Protein AF-A0A257QJA2-F1 (afdb_monomer)

Secondary structure (DSSP, 8-state):
-TT--HHHHHHHHHHHHHHHHHTSPEES-HHHHHHHTT--TTTHHHHHHHHHHH-EE-SSEEE-HHHHHHHHHHHHHHHHHHHHHHHHHHHHHHSPPPS---------------------------------HHHHHHHHHHH-TTSB------HHHHHHHHHHHHT-GGGSSHHHHHHHHHHHTT-TTTTT-SPPPTTSPPP--BHHHHTSHHHHHHHHTTTT--

Foldseek 3Di:
DVPDDPLLVLLLVLLVVVCVVVVDAQAAPLVVRCVVSVNDPVCSVSNVVSLVPQWDQDPGHTDGPVSNVVSVVVVVVVVVVVVVVVVVVVVVVPDDDDPDDDDDPDDDDDDDDDDDDDDDDDDDDDDDLDPPVVLLLVLLCVLQVLADRDDDCDPLLVVLSSCVCPPDVCSVDSVSSNVLSNLLSQQCQQSQNDDDDPPDGRDHHDSSQCSDPVNVVCSVVCVRPD

Solvent-accessible surface area (backbone atoms only — not comparable to full-atom values): 13815 Å² total; per-residue (Å²): 116,90,85,48,55,76,64,36,47,46,51,50,47,53,54,52,53,52,28,68,75,65,74,46,63,39,63,64,50,61,70,61,40,34,60,74,68,70,53,52,82,86,48,48,63,43,48,50,55,43,41,70,73,63,35,46,81,56,96,83,11,34,35,39,76,64,58,53,64,49,48,52,60,51,50,52,54,52,48,54,52,50,51,52,49,52,52,53,52,53,50,60,73,70,49,74,85,69,100,67,87,75,88,73,84,81,82,87,82,80,83,78,89,79,87,85,87,80,86,87,89,84,87,82,98,68,91,74,84,78,66,64,60,65,66,55,52,51,47,46,53,70,55,36,70,76,35,55,80,83,85,78,88,47,70,69,51,53,50,35,47,44,49,58,32,69,74,37,79,74,49,71,38,70,66,47,51,48,51,52,42,56,53,50,54,62,14,36,54,57,50,33,67,44,86,49,58,91,97,50,75,51,55,72,37,37,67,67,59,46,42,34,68,71,49,40,47,40,56,77,70,48,78,54,71,109

Radius of gyration: 24.75 Å; Cα contacts (8 Å, |Δi|>4): 172; chains: 1; bounding box: 59×41×64 Å

Sequence (226 aa):
TRHLTRVERSLYRDLIDLYYDTEQSLNGDFEKLARRIICDDEDKGALRMVLDEFFVLQEDGYHNTRCDAEIAKYQEKSEQASLAGKASAAKRLNAKPTDVEQTLNGRTTNQNQNQNQNQEREEGDKSPDLCPHQAIVDLYHDTLPAARRIRDWTPARQQALRTRWREKPERQDLDWWKNFFGYVQKSDFLCGRSPAMPGRKPFELSLDWLCKSENFVKVLEGAYES

Structure (mmCIF, N/CA/C/O backbone):
data_AF-A0A257QJA2-F1
#
_entry.id   AF-A0A257QJA2-F1
#
loop_
_atom_site.group_PDB
_atom_site.id
_atom_site.type_symbol
_atom_site.label_atom_id
_atom_site.label_alt_id
_atom_site.label_comp_id
_atom_site.label_asym_id
_atom_site.label_entity_id
_atom_site.label_seq_id
_atom_site.pdbx_PDB_ins_code
_atom_site.Cartn_x
_atom_site.Cartn_y
_atom_site.Cartn_z
_atom_site.occupancy
_atom_site.B_iso_or_equiv
_atom_site.auth_seq_id
_atom_site.auth_comp_id
_atom_site.auth_asym_id
_atom_site.auth_atom_id
_atom_site.pdbx_PDB_model_num
ATOM 1 N N . THR A 1 1 ? 18.927 13.667 -13.746 1.00 76.19 1 THR A N 1
ATOM 2 C CA . THR A 1 1 ? 17.865 12.830 -14.357 1.00 76.19 1 THR A CA 1
ATOM 3 C C . THR A 1 1 ? 17.441 13.228 -15.776 1.00 76.19 1 THR A C 1
ATOM 5 O O . THR A 1 1 ? 16.888 12.377 -16.467 1.00 76.19 1 THR A O 1
ATOM 8 N N . ARG A 1 2 ? 17.632 14.469 -16.275 1.00 79.75 2 ARG A N 1
ATOM 9 C CA . ARG A 1 2 ? 17.297 14.802 -17.688 1.00 79.75 2 ARG A CA 1
ATOM 10 C C . ARG A 1 2 ? 18.188 14.082 -18.709 1.00 79.75 2 ARG A C 1
ATOM 12 O O . ARG A 1 2 ? 17.713 13.776 -19.793 1.00 79.75 2 ARG A O 1
ATOM 19 N N . HIS A 1 3 ? 19.429 13.794 -18.333 1.00 85.06 3 HIS A N 1
ATOM 20 C CA . HIS A 1 3 ? 20.428 13.074 -19.124 1.00 85.06 3 HIS A CA 1
ATOM 21 C C . HIS A 1 3 ? 20.218 11.554 -19.185 1.00 85.06 3 HIS A C 1
ATOM 23 O O . HIS A 1 3 ? 20.757 10.919 -20.080 1.00 85.06 3 HIS A O 1
ATOM 29 N N . LEU A 1 4 ? 19.419 10.988 -18.274 1.00 92.44 4 LEU A N 1
ATOM 30 C CA . LEU A 1 4 ? 19.171 9.547 -18.210 1.00 92.44 4 LEU A CA 1
ATOM 31 C C . LEU A 1 4 ? 18.427 9.035 -19.451 1.00 92.44 4 LEU A C 1
ATOM 33 O O . LEU A 1 4 ? 17.497 9.678 -19.963 1.00 92.44 4 LEU A O 1
ATOM 37 N N . THR A 1 5 ? 18.775 7.826 -19.871 1.00 94.56 5 THR A N 1
ATOM 38 C CA . THR A 1 5 ? 18.035 7.011 -20.839 1.00 94.56 5 THR A CA 1
ATOM 39 C C . THR A 1 5 ? 16.616 6.694 -20.339 1.00 94.56 5 THR A C 1
ATOM 41 O O . THR A 1 5 ? 16.186 7.110 -19.258 1.00 94.56 5 THR A O 1
ATOM 44 N N . ARG A 1 6 ? 15.813 5.994 -21.152 1.00 93.69 6 ARG A N 1
ATOM 45 C CA . ARG A 1 6 ? 14.468 5.563 -20.728 1.00 93.69 6 ARG A CA 1
ATOM 46 C C . ARG A 1 6 ? 14.529 4.512 -19.615 1.00 93.69 6 ARG A C 1
ATOM 48 O O . ARG A 1 6 ? 13.781 4.656 -18.655 1.00 93.69 6 ARG A O 1
ATOM 55 N N . VAL A 1 7 ? 15.442 3.547 -19.731 1.00 93.81 7 VAL A N 1
ATOM 56 C CA . VAL A 1 7 ? 15.677 2.476 -18.748 1.00 93.81 7 VAL A CA 1
ATOM 57 C C . VAL A 1 7 ? 16.142 3.061 -17.416 1.00 93.81 7 VAL A C 1
ATOM 59 O O . VAL A 1 7 ? 15.436 2.941 -16.421 1.00 93.81 7 VAL A O 1
ATOM 62 N N . GLU A 1 8 ? 17.252 3.806 -17.407 1.00 94.56 8 GLU A N 1
ATOM 63 C CA . GLU A 1 8 ? 17.799 4.429 -16.188 1.00 94.56 8 GLU A CA 1
ATOM 64 C C . GLU A 1 8 ? 16.778 5.332 -15.481 1.00 94.56 8 GLU A C 1
ATOM 66 O O . GLU A 1 8 ? 16.738 5.403 -14.256 1.00 94.56 8 GLU A O 1
ATOM 71 N N . ARG A 1 9 ? 15.918 6.030 -16.238 1.00 93.88 9 ARG A N 1
ATOM 72 C CA . ARG A 1 9 ? 14.851 6.858 -15.662 1.00 93.88 9 ARG A CA 1
ATOM 73 C C . ARG A 1 9 ? 13.724 6.033 -15.035 1.00 93.88 9 ARG A C 1
ATOM 75 O O . ARG A 1 9 ? 13.132 6.530 -14.079 1.00 93.88 9 ARG A O 1
ATOM 82 N N . SER A 1 10 ? 13.422 4.844 -15.564 1.00 92.31 10 SER A N 1
ATOM 83 C CA . SER A 1 10 ? 12.494 3.906 -14.919 1.00 92.31 10 SER A CA 1
ATOM 84 C C . SER A 1 10 ? 13.115 3.393 -13.631 1.00 92.31 10 SER A C 1
ATOM 86 O O . SER A 1 10 ? 12.604 3.703 -12.567 1.00 92.31 10 SER A O 1
ATOM 88 N N . LEU A 1 11 ? 14.305 2.789 -13.708 1.00 93.88 11 LEU A N 1
ATOM 89 C CA . LEU A 1 11 ? 15.011 2.241 -12.547 1.00 93.88 11 LEU A CA 1
ATOM 90 C C . LEU A 1 11 ? 15.198 3.287 -11.435 1.00 93.88 11 LEU A C 1
ATOM 92 O O . LEU A 1 11 ? 14.951 3.002 -10.270 1.00 93.88 11 LEU A O 1
ATOM 96 N N . TYR A 1 12 ? 15.549 4.532 -11.778 1.00 94.81 12 TYR A N 1
ATOM 97 C CA . TYR A 1 12 ? 15.609 5.631 -10.809 1.00 94.81 12 TYR A CA 1
ATOM 98 C C . TYR A 1 12 ? 14.249 5.936 -10.161 1.00 94.81 12 TYR A C 1
ATOM 100 O O . TYR A 1 12 ? 14.196 6.225 -8.969 1.00 94.81 12 TYR A O 1
ATOM 108 N N . ARG A 1 13 ? 13.147 5.892 -10.922 1.00 88.50 13 ARG A N 1
ATOM 109 C CA . ARG A 1 13 ? 11.793 6.042 -10.368 1.00 88.50 13 ARG A CA 1
ATOM 110 C C . ARG A 1 13 ? 11.481 4.887 -9.419 1.00 88.50 13 ARG A C 1
ATOM 112 O O . ARG A 1 13 ? 11.111 5.157 -8.286 1.00 88.50 13 ARG A O 1
ATOM 119 N N . ASP A 1 14 ? 11.710 3.653 -9.852 1.00 89.69 14 ASP A N 1
ATOM 120 C CA . ASP A 1 14 ? 11.398 2.436 -9.099 1.00 89.69 14 ASP A CA 1
ATOM 121 C C . ASP A 1 14 ? 12.189 2.362 -7.774 1.00 89.69 14 ASP A C 1
ATOM 123 O O . ASP A 1 14 ? 11.637 2.001 -6.734 1.00 89.69 14 ASP A O 1
ATOM 127 N N . LEU A 1 15 ? 13.460 2.790 -7.774 1.00 91.19 15 LEU A N 1
ATOM 128 C CA . LEU A 1 15 ? 14.289 2.921 -6.567 1.00 91.19 15 LEU A CA 1
ATOM 129 C C . LEU A 1 15 ? 13.791 4.020 -5.614 1.00 91.19 15 LEU A C 1
ATOM 131 O O . LEU A 1 15 ? 13.773 3.815 -4.403 1.00 91.19 15 LEU A O 1
ATOM 135 N N . ILE A 1 16 ? 13.405 5.188 -6.137 1.00 92.69 16 ILE A N 1
ATOM 136 C CA . ILE A 1 16 ? 12.902 6.309 -5.326 1.00 92.69 16 ILE A CA 1
ATOM 137 C C . ILE A 1 16 ? 11.534 5.982 -4.723 1.00 92.69 16 ILE A C 1
ATOM 139 O O . ILE A 1 16 ? 11.296 6.276 -3.553 1.00 92.69 16 ILE A O 1
ATOM 143 N N . ASP A 1 17 ? 10.651 5.356 -5.497 1.00 79.44 17 ASP A N 1
ATOM 144 C CA . ASP A 1 17 ? 9.327 4.951 -5.036 1.00 79.44 17 ASP A CA 1
ATOM 145 C C . ASP A 1 17 ? 9.466 3.859 -3.951 1.00 79.44 17 ASP A C 1
ATOM 147 O O . ASP A 1 17 ? 8.848 3.973 -2.895 1.00 79.44 17 ASP A O 1
ATOM 151 N N . LEU A 1 18 ? 10.383 2.891 -4.123 1.00 85.00 18 LEU A N 1
ATOM 152 C CA . LEU A 1 18 ? 10.737 1.912 -3.082 1.00 85.00 18 LEU A CA 1
ATOM 153 C C . LEU A 1 18 ? 11.285 2.566 -1.797 1.00 85.00 18 LEU A C 1
ATOM 155 O O . LEU A 1 18 ? 10.981 2.083 -0.710 1.00 85.00 18 LEU A O 1
ATOM 159 N N . TYR A 1 19 ? 12.056 3.654 -1.909 1.00 89.50 19 TYR A N 1
ATOM 160 C CA . TYR A 1 19 ? 12.619 4.391 -0.765 1.00 89.50 19 TYR A CA 1
ATOM 161 C C . TYR A 1 19 ? 11.536 5.060 0.087 1.00 89.50 19 TYR A C 1
ATOM 163 O O . TYR A 1 19 ? 11.581 5.028 1.316 1.00 89.50 19 TYR A O 1
ATOM 171 N N . TYR A 1 20 ? 10.551 5.686 -0.563 1.00 80.69 20 TYR A N 1
ATOM 172 C CA . TYR A 1 20 ? 9.432 6.319 0.138 1.00 80.69 20 TYR A CA 1
ATOM 173 C C . TYR A 1 20 ? 8.405 5.297 0.648 1.00 80.69 20 TYR A C 1
ATOM 175 O O . TYR A 1 20 ? 7.764 5.559 1.661 1.00 80.69 20 TYR A O 1
ATOM 183 N N . ASP A 1 21 ? 8.282 4.128 0.008 1.00 74.69 21 ASP A N 1
ATOM 184 C CA . ASP A 1 21 ? 7.456 3.011 0.493 1.00 74.69 21 ASP A CA 1
ATOM 185 C C . ASP A 1 21 ? 7.985 2.404 1.810 1.00 74.69 21 ASP A C 1
ATOM 187 O O . ASP A 1 21 ? 7.195 1.908 2.619 1.00 74.69 21 ASP A O 1
ATOM 191 N N . THR A 1 22 ? 9.307 2.402 2.028 1.00 81.38 22 THR A N 1
ATOM 192 C CA . THR A 1 22 ? 9.943 1.873 3.252 1.00 81.38 22 THR A CA 1
ATOM 193 C C . THR A 1 22 ? 10.281 2.942 4.291 1.00 81.38 22 THR A C 1
ATOM 195 O O . THR A 1 22 ? 10.461 2.596 5.458 1.00 81.38 22 THR A O 1
ATOM 198 N N . GLU A 1 23 ? 10.399 4.210 3.881 1.00 84.81 23 GLU A N 1
ATOM 199 C CA . GLU A 1 23 ? 11.029 5.302 4.645 1.00 84.81 23 GLU A CA 1
ATOM 200 C C . GLU A 1 23 ? 12.447 4.950 5.162 1.00 84.81 23 GLU A C 1
ATOM 202 O O . GLU A 1 23 ? 12.882 5.438 6.206 1.00 84.81 23 GLU A O 1
ATOM 207 N N . GLN A 1 24 ? 13.166 4.075 4.448 1.00 83.81 24 GLN A N 1
ATOM 208 C CA . GLN A 1 24 ? 14.464 3.506 4.842 1.00 83.81 24 GLN A CA 1
ATOM 209 C C . GLN A 1 24 ? 15.406 3.382 3.637 1.00 83.81 24 GLN A C 1
ATOM 211 O O . GLN A 1 24 ? 14.960 3.362 2.488 1.00 83.81 24 GLN A O 1
ATOM 216 N N . SER A 1 25 ? 16.703 3.239 3.915 1.00 89.25 25 SER A N 1
ATOM 217 C CA . SER A 1 25 ? 17.735 2.941 2.920 1.00 89.25 25 SER A CA 1
ATOM 218 C C . SER A 1 25 ? 17.411 1.676 2.111 1.00 89.25 25 SER A C 1
ATOM 220 O O . SER A 1 25 ? 16.754 0.739 2.578 1.00 89.25 25 SER A O 1
ATOM 222 N N . LEU A 1 26 ? 17.840 1.645 0.846 1.00 93.56 26 LEU A N 1
ATOM 223 C CA . LEU A 1 26 ? 17.609 0.487 -0.022 1.00 93.56 26 LEU A CA 1
ATOM 224 C C . LEU A 1 26 ? 18.624 -0.612 0.289 1.00 93.56 26 LEU A C 1
ATOM 226 O O . LEU A 1 26 ? 19.763 -0.333 0.645 1.00 93.56 26 LEU A O 1
ATOM 230 N N . ASN A 1 27 ? 18.240 -1.872 0.095 1.00 91.38 27 ASN A N 1
ATOM 231 C CA . ASN A 1 27 ? 19.091 -3.016 0.427 1.00 91.38 27 ASN A CA 1
ATOM 232 C C . ASN A 1 27 ? 20.478 -2.929 -0.249 1.00 91.38 27 ASN A C 1
ATOM 234 O O . ASN A 1 27 ? 20.558 -2.867 -1.475 1.00 91.38 27 ASN A O 1
ATOM 238 N N . GLY A 1 28 ? 21.556 -2.962 0.545 1.00 93.19 28 GLY A N 1
ATOM 239 C CA . GLY A 1 28 ? 22.940 -2.903 0.051 1.00 93.19 28 GLY A CA 1
ATOM 240 C C . GLY A 1 28 ? 23.375 -4.106 -0.803 1.00 93.19 28 GLY A C 1
ATOM 241 O O . GLY A 1 28 ? 24.354 -4.020 -1.543 1.00 93.19 28 GLY A O 1
ATOM 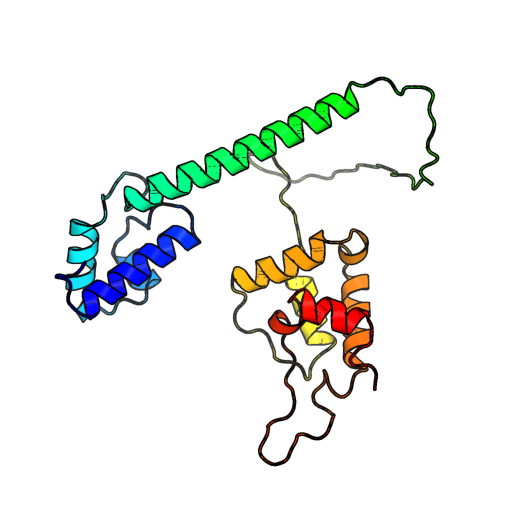242 N N . ASP A 1 29 ? 22.646 -5.225 -0.752 1.00 93.88 29 ASP A N 1
ATOM 243 C CA . ASP A 1 29 ? 22.847 -6.358 -1.656 1.00 93.88 29 ASP A CA 1
ATOM 244 C C . ASP A 1 29 ? 22.234 -6.052 -3.031 1.00 93.88 29 ASP A C 1
ATOM 246 O O . ASP A 1 29 ? 21.017 -6.118 -3.229 1.00 93.88 29 ASP A O 1
ATOM 250 N N . PHE A 1 30 ? 23.107 -5.738 -3.991 1.00 95.81 30 PHE A N 1
ATOM 251 C CA . PHE A 1 30 ? 22.749 -5.377 -5.363 1.00 95.81 30 PHE A CA 1
ATOM 252 C C . PHE A 1 30 ? 21.853 -6.412 -6.065 1.00 95.81 30 PHE A C 1
ATOM 254 O O . PHE A 1 30 ? 20.921 -6.030 -6.769 1.00 95.81 30 PHE A O 1
ATOM 261 N N . GLU A 1 31 ? 22.080 -7.713 -5.863 1.00 94.88 31 GLU A N 1
ATOM 262 C CA . GLU A 1 31 ? 21.293 -8.771 -6.514 1.00 94.88 31 GLU A CA 1
ATOM 263 C C . GLU A 1 31 ? 19.900 -8.903 -5.886 1.00 94.88 31 GLU A C 1
ATOM 265 O O . GLU A 1 31 ? 18.900 -9.085 -6.592 1.00 94.88 31 GLU A O 1
ATOM 270 N N . LYS A 1 32 ? 19.795 -8.741 -4.559 1.00 93.50 32 LYS A N 1
ATOM 271 C CA . LYS A 1 32 ? 18.490 -8.641 -3.888 1.00 93.50 32 LYS A CA 1
ATOM 272 C C . LYS A 1 32 ? 17.741 -7.377 -4.311 1.00 93.50 32 LYS A C 1
ATOM 274 O O . LYS A 1 32 ? 16.532 -7.455 -4.528 1.00 93.50 32 LYS A O 1
ATOM 279 N N . LEU A 1 33 ? 18.429 -6.242 -4.450 1.00 91.88 33 LEU A N 1
ATOM 280 C CA . LEU A 1 33 ? 17.830 -4.972 -4.864 1.00 91.88 33 LEU A CA 1
ATOM 281 C C . LEU A 1 33 ? 17.338 -5.023 -6.318 1.00 91.88 33 LEU A C 1
ATOM 283 O O . LEU A 1 33 ? 16.178 -4.698 -6.565 1.00 91.88 33 LEU A O 1
ATOM 287 N N . ALA A 1 34 ? 18.157 -5.524 -7.249 1.00 93.19 34 ALA A N 1
ATOM 288 C CA . ALA A 1 34 ? 17.778 -5.735 -8.648 1.00 93.19 34 ALA A CA 1
ATOM 289 C C . ALA A 1 34 ? 16.521 -6.612 -8.762 1.00 93.19 34 ALA A C 1
ATOM 291 O O . ALA A 1 34 ? 15.540 -6.222 -9.396 1.00 93.19 34 ALA A O 1
ATOM 292 N N . ARG A 1 35 ? 16.486 -7.746 -8.047 1.00 89.25 35 ARG A N 1
ATOM 293 C CA . ARG A 1 35 ? 15.296 -8.609 -7.983 1.00 89.25 35 ARG A CA 1
ATOM 294 C C . ARG A 1 35 ? 14.084 -7.904 -7.366 1.00 89.25 35 ARG A C 1
ATOM 296 O O . ARG A 1 35 ? 12.960 -8.146 -7.796 1.00 89.25 35 ARG A O 1
ATOM 303 N N . ARG A 1 36 ? 14.283 -7.049 -6.355 1.00 84.19 36 ARG A N 1
ATOM 304 C CA . ARG A 1 36 ? 13.199 -6.360 -5.632 1.00 84.19 36 ARG A CA 1
ATOM 305 C C . ARG A 1 36 ? 12.461 -5.329 -6.489 1.00 84.19 36 ARG A C 1
ATOM 307 O O . ARG A 1 36 ? 11.266 -5.138 -6.247 1.00 84.19 36 ARG A O 1
ATOM 314 N N . ILE A 1 37 ? 13.150 -4.709 -7.449 1.00 89.69 37 ILE A N 1
ATOM 315 C CA . ILE A 1 37 ? 12.580 -3.767 -8.430 1.00 89.69 37 ILE A CA 1
ATOM 316 C C . ILE A 1 37 ? 12.255 -4.418 -9.787 1.00 89.69 37 ILE A C 1
ATOM 318 O O . ILE A 1 37 ? 11.811 -3.723 -10.690 1.00 89.69 37 ILE A O 1
ATOM 322 N N . ILE A 1 38 ? 12.443 -5.738 -9.930 1.00 90.50 38 ILE A N 1
ATOM 323 C CA . ILE A 1 38 ? 12.223 -6.483 -11.185 1.00 90.50 38 ILE A CA 1
ATOM 324 C C . ILE A 1 38 ? 13.116 -5.939 -12.326 1.00 90.50 38 ILE A C 1
ATOM 326 O O . ILE A 1 38 ? 12.663 -5.686 -13.436 1.00 90.50 38 ILE A O 1
ATOM 330 N N . CYS A 1 39 ? 14.401 -5.730 -12.028 1.00 90.69 39 CYS A N 1
ATOM 331 C CA . CYS A 1 39 ? 15.418 -5.381 -13.018 1.00 90.69 39 CYS A CA 1
ATOM 332 C C . CYS A 1 39 ? 15.966 -6.656 -13.679 1.00 90.69 39 CYS A C 1
ATOM 334 O O . CYS A 1 39 ? 16.501 -7.529 -12.985 1.00 90.69 39 CYS A O 1
ATOM 336 N N . ASP A 1 40 ? 15.832 -6.748 -15.002 1.00 92.00 40 ASP A N 1
ATOM 337 C CA . ASP A 1 40 ? 16.360 -7.848 -15.812 1.00 92.00 40 ASP A CA 1
ATOM 338 C C . ASP A 1 40 ? 17.896 -7.782 -15.932 1.00 92.00 40 ASP A C 1
ATOM 340 O O . ASP A 1 40 ? 18.513 -6.725 -15.772 1.00 92.00 40 ASP A O 1
ATOM 344 N N . ASP A 1 41 ? 18.540 -8.916 -16.234 1.00 94.62 41 ASP A N 1
ATOM 345 C CA . ASP A 1 41 ? 20.010 -9.017 -16.267 1.00 94.62 41 ASP A CA 1
ATOM 346 C C . ASP A 1 41 ? 20.671 -8.057 -17.279 1.00 94.62 41 ASP A C 1
ATOM 348 O O . ASP A 1 41 ? 21.778 -7.576 -17.028 1.00 94.62 41 ASP A O 1
ATOM 352 N N . GLU A 1 42 ? 19.992 -7.734 -18.386 1.00 96.12 42 GLU A N 1
ATOM 353 C CA . GLU A 1 42 ? 20.468 -6.777 -19.400 1.00 96.12 42 GLU A CA 1
ATOM 354 C C . GLU A 1 42 ? 20.532 -5.334 -18.858 1.00 96.12 42 GLU A C 1
ATOM 356 O O . GLU A 1 42 ? 21.458 -4.583 -19.177 1.00 96.12 42 GLU A O 1
ATOM 361 N N . ASP A 1 43 ? 19.605 -4.967 -17.968 1.00 96.25 43 ASP A N 1
ATOM 362 C CA . ASP A 1 43 ? 19.457 -3.616 -17.418 1.00 96.25 43 ASP A CA 1
ATOM 363 C C . ASP A 1 43 ? 20.259 -3.394 -16.119 1.00 96.25 43 ASP A C 1
ATOM 365 O O . ASP A 1 43 ? 20.394 -2.259 -15.647 1.00 96.25 43 ASP A O 1
ATOM 369 N N . LYS A 1 44 ? 20.891 -4.437 -15.558 1.00 97.62 44 LYS A N 1
ATOM 370 C CA . LYS A 1 44 ? 21.755 -4.327 -14.363 1.00 97.62 44 LYS A CA 1
ATOM 371 C C . LYS A 1 44 ? 22.887 -3.306 -14.516 1.00 97.62 44 LYS A C 1
ATOM 373 O O . LYS A 1 44 ? 23.260 -2.657 -13.537 1.00 97.62 44 LYS A O 1
ATOM 378 N N . GLY A 1 45 ? 23.414 -3.121 -15.728 1.00 97.94 45 GLY A N 1
ATOM 379 C CA . GLY A 1 45 ? 24.396 -2.069 -16.013 1.00 97.94 45 GLY A CA 1
ATOM 380 C C . GLY A 1 45 ? 23.826 -0.665 -15.775 1.00 97.94 45 GLY A C 1
ATOM 381 O O . GLY A 1 45 ? 24.439 0.144 -15.078 1.00 97.94 45 GLY A O 1
ATOM 382 N N . ALA A 1 46 ? 22.616 -0.405 -16.278 1.00 97.25 46 ALA A N 1
ATOM 383 C CA . A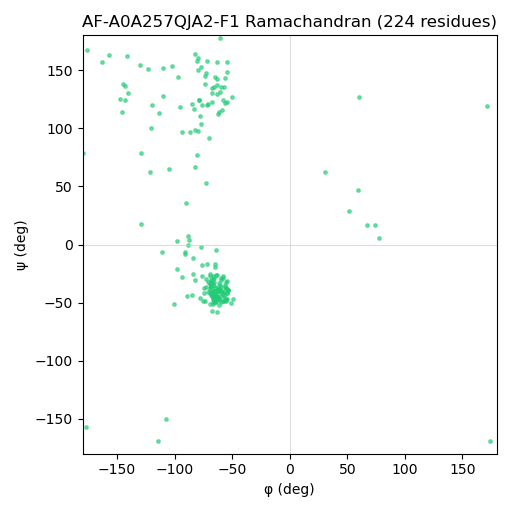LA A 1 46 ? 21.893 0.847 -16.061 1.00 97.25 46 ALA A CA 1
ATOM 384 C C . ALA A 1 46 ? 21.510 1.039 -14.584 1.00 97.25 46 ALA A C 1
ATOM 386 O O . ALA A 1 46 ? 21.657 2.139 -14.050 1.00 97.25 46 ALA A O 1
ATOM 387 N N . LEU A 1 47 ? 21.090 -0.028 -13.893 1.00 97.81 47 LEU A N 1
ATOM 388 C CA . LEU A 1 47 ? 20.813 0.012 -12.454 1.00 97.81 47 LEU A CA 1
ATOM 389 C C . LEU A 1 47 ? 22.040 0.466 -11.660 1.00 97.81 47 LEU A C 1
ATOM 391 O O . LEU A 1 47 ? 21.926 1.321 -10.782 1.00 97.81 47 LEU A O 1
ATOM 395 N N . ARG A 1 48 ? 23.222 -0.071 -11.981 1.00 98.12 48 ARG A N 1
ATOM 396 C CA . ARG A 1 48 ? 24.453 0.306 -11.288 1.00 98.12 48 ARG A CA 1
ATOM 397 C C . ARG A 1 48 ? 24.848 1.761 -11.548 1.00 98.12 48 ARG A C 1
ATOM 399 O O . ARG A 1 48 ? 25.181 2.450 -10.594 1.00 98.12 48 ARG A O 1
ATOM 406 N N . MET A 1 49 ? 24.716 2.252 -12.782 1.00 97.38 49 MET A N 1
ATOM 407 C CA . MET A 1 49 ? 24.930 3.674 -13.102 1.00 97.38 49 MET A CA 1
ATOM 408 C C . MET A 1 49 ? 23.996 4.599 -12.304 1.00 97.38 49 MET A C 1
ATOM 410 O O . MET A 1 49 ? 24.425 5.637 -11.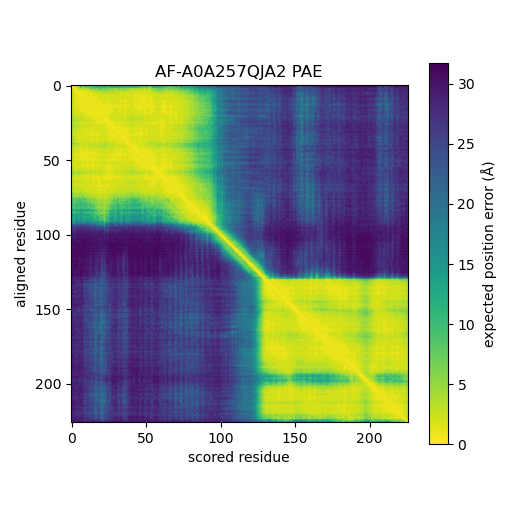808 1.00 97.38 49 MET A O 1
ATOM 414 N N . VAL A 1 50 ? 22.725 4.216 -12.143 1.00 97.75 50 VAL A N 1
ATOM 415 C CA . VAL A 1 50 ? 21.740 4.979 -11.358 1.00 97.75 50 VAL A CA 1
ATOM 416 C C . VAL A 1 50 ? 22.066 4.961 -9.861 1.00 97.75 50 VAL A C 1
ATOM 418 O O . VAL A 1 50 ? 21.950 5.998 -9.206 1.00 97.75 50 VAL A O 1
ATOM 421 N N . LEU A 1 51 ? 22.474 3.812 -9.316 1.00 98.06 51 LEU A N 1
ATOM 422 C CA . LEU A 1 51 ? 22.900 3.708 -7.919 1.00 98.06 51 LEU A CA 1
ATOM 423 C C . LEU A 1 51 ? 24.160 4.543 -7.662 1.00 98.06 51 LEU A C 1
ATOM 425 O O . LEU A 1 51 ? 24.154 5.343 -6.735 1.00 98.06 51 LEU A O 1
ATOM 429 N N . ASP A 1 52 ? 25.181 4.428 -8.513 1.00 97.50 52 ASP A N 1
ATOM 430 C CA . ASP A 1 52 ? 26.447 5.154 -8.365 1.00 97.50 52 ASP A CA 1
ATOM 431 C C . ASP A 1 52 ? 26.284 6.688 -8.554 1.00 97.50 52 ASP A C 1
ATOM 433 O O . ASP A 1 52 ? 27.058 7.452 -7.978 1.00 97.50 52 ASP A O 1
ATOM 437 N N . GLU A 1 53 ? 25.289 7.171 -9.321 1.00 96.81 53 GLU A N 1
ATOM 438 C CA . GLU A 1 53 ? 25.024 8.619 -9.481 1.00 96.81 53 GLU A CA 1
ATOM 439 C C . GLU A 1 53 ? 24.147 9.214 -8.362 1.00 96.81 53 GLU A C 1
ATOM 441 O O . GLU A 1 53 ? 24.407 10.330 -7.903 1.00 96.81 53 GLU A O 1
ATOM 446 N N . PHE A 1 54 ? 23.073 8.527 -7.953 1.00 97.00 54 PHE A N 1
ATOM 447 C CA . PHE A 1 54 ? 22.040 9.115 -7.085 1.00 97.00 54 PHE A CA 1
ATOM 448 C C . PHE A 1 54 ? 21.993 8.553 -5.665 1.00 97.00 54 PHE A C 1
ATOM 450 O O . PHE A 1 54 ? 21.215 9.064 -4.853 1.00 97.00 54 PHE A O 1
ATOM 457 N N . PHE A 1 55 ? 22.773 7.518 -5.358 1.00 97.69 55 PHE A N 1
ATOM 458 C CA . PHE A 1 55 ? 22.761 6.863 -4.057 1.00 97.69 55 PHE A CA 1
ATOM 459 C C . PHE A 1 55 ? 24.177 6.709 -3.491 1.00 97.69 55 PHE A C 1
ATOM 461 O O . PHE A 1 55 ? 25.169 6.667 -4.211 1.00 97.69 55 PHE A O 1
ATOM 468 N N . VAL A 1 56 ? 24.275 6.621 -2.166 1.00 96.75 56 VAL A N 1
ATOM 469 C CA . VAL A 1 56 ? 25.531 6.374 -1.448 1.00 96.75 56 VAL A CA 1
ATOM 470 C C . VAL A 1 56 ? 25.375 5.087 -0.657 1.00 96.75 56 VAL A C 1
ATOM 472 O O . VAL A 1 56 ? 24.491 5.003 0.192 1.00 96.75 56 VAL A O 1
ATOM 475 N N . LEU A 1 57 ? 26.216 4.089 -0.927 1.00 96.94 57 LEU A N 1
ATOM 476 C CA . LEU A 1 57 ? 26.254 2.864 -0.129 1.00 96.94 57 LEU A CA 1
ATOM 477 C C . LEU A 1 57 ? 26.887 3.156 1.240 1.00 96.94 57 LEU A C 1
ATOM 479 O O . LEU A 1 57 ? 28.035 3.595 1.314 1.00 96.94 57 LEU A O 1
ATOM 483 N N . GLN A 1 58 ? 26.123 2.915 2.299 1.00 94.38 58 GLN A N 1
ATOM 484 C CA . GLN A 1 58 ? 26.525 2.999 3.703 1.00 94.38 58 GLN A CA 1
ATOM 485 C C . GLN A 1 58 ? 26.465 1.596 4.341 1.00 94.38 58 GLN A C 1
ATOM 487 O O . GLN A 1 58 ? 26.374 0.594 3.630 1.00 94.38 58 GLN A O 1
ATOM 492 N N . GLU A 1 59 ? 26.578 1.505 5.668 1.00 91.50 59 GLU A N 1
ATOM 493 C CA . GLU A 1 59 ? 26.633 0.225 6.393 1.00 91.50 59 GLU A CA 1
ATOM 494 C C . GLU A 1 59 ? 25.301 -0.547 6.353 1.00 91.50 59 GLU A C 1
ATOM 496 O O . GLU A 1 59 ? 25.296 -1.773 6.253 1.00 91.50 59 GLU A O 1
ATOM 501 N N . ASP A 1 60 ? 24.174 0.165 6.384 1.00 87.62 60 ASP A N 1
ATOM 502 C CA . ASP A 1 60 ? 22.813 -0.376 6.386 1.00 87.62 60 ASP A CA 1
ATOM 503 C C . ASP A 1 60 ? 22.188 -0.482 4.981 1.00 87.62 60 ASP A C 1
ATOM 505 O O . ASP A 1 60 ? 21.372 -1.377 4.737 1.00 87.62 60 ASP A O 1
ATOM 509 N N . GLY A 1 61 ? 22.594 0.366 4.028 1.00 95.44 61 GLY A N 1
ATOM 510 C CA . GLY A 1 61 ? 22.061 0.315 2.667 1.00 95.44 61 GLY A CA 1
ATOM 511 C C . GLY A 1 61 ? 22.508 1.430 1.722 1.00 95.44 61 GLY A C 1
ATOM 512 O O . GLY A 1 61 ? 23.416 2.209 2.001 1.00 95.44 61 GLY A O 1
ATOM 513 N N . TYR A 1 62 ? 21.857 1.505 0.562 1.00 96.62 62 TYR A N 1
ATOM 514 C CA . TYR A 1 62 ? 21.982 2.610 -0.386 1.00 96.62 62 TYR A CA 1
ATOM 515 C C . TYR A 1 62 ? 21.068 3.766 0.031 1.00 96.62 62 TYR A C 1
ATOM 517 O O . TYR A 1 62 ? 19.843 3.640 0.006 1.00 96.62 62 TYR A O 1
ATOM 525 N N . HIS A 1 63 ? 21.670 4.906 0.357 1.00 97.75 63 HIS A N 1
ATOM 526 C CA . HIS A 1 63 ? 20.990 6.126 0.787 1.00 97.75 63 HIS A CA 1
ATOM 527 C C . HIS A 1 63 ? 20.774 7.125 -0.338 1.00 97.75 63 HIS A C 1
ATOM 529 O O . HIS A 1 63 ? 21.675 7.334 -1.147 1.00 97.75 63 HIS A O 1
ATOM 535 N N . ASN A 1 64 ? 19.647 7.837 -0.323 1.00 97.56 64 ASN A N 1
ATOM 536 C CA . ASN A 1 64 ? 19.459 9.040 -1.129 1.00 97.56 64 ASN A CA 1
ATOM 537 C C . ASN A 1 64 ? 19.332 10.270 -0.224 1.00 97.56 64 ASN A C 1
ATOM 539 O O . ASN A 1 64 ? 18.324 10.457 0.455 1.00 97.56 64 ASN A O 1
ATOM 543 N N . THR A 1 65 ? 20.322 11.166 -0.291 1.00 93.44 65 THR A N 1
ATOM 544 C CA . THR A 1 65 ? 20.431 12.351 0.579 1.00 93.44 65 THR A CA 1
ATOM 545 C C . THR A 1 65 ? 19.186 13.241 0.574 1.00 93.44 65 THR A C 1
ATOM 547 O O . THR A 1 65 ? 18.880 13.885 1.577 1.00 93.44 65 THR A O 1
ATOM 550 N N . ARG A 1 66 ? 18.457 13.309 -0.551 1.00 92.00 66 ARG A N 1
ATOM 551 C CA . ARG A 1 66 ? 17.213 14.083 -0.626 1.00 92.00 66 ARG A CA 1
ATOM 552 C C . ARG A 1 66 ? 16.076 13.362 0.092 1.00 92.00 66 ARG A C 1
ATOM 554 O O . ARG A 1 66 ? 15.385 14.014 0.871 1.00 92.00 66 ARG A O 1
ATOM 561 N N . CYS A 1 67 ? 15.885 12.070 -0.172 1.00 88.19 67 CYS A N 1
ATOM 562 C CA . CYS A 1 67 ? 14.856 11.264 0.483 1.00 88.19 67 CYS A CA 1
ATOM 563 C C . CYS A 1 67 ? 15.047 11.283 2.004 1.00 88.19 67 CYS A C 1
ATOM 565 O O . CYS A 1 67 ? 14.113 11.644 2.714 1.00 88.19 67 CYS A O 1
ATOM 567 N N . ASP A 1 68 ? 16.268 11.044 2.496 1.00 90.69 68 ASP A N 1
ATOM 568 C CA . ASP A 1 68 ? 16.600 11.107 3.928 1.00 90.69 68 ASP A CA 1
ATOM 569 C C . ASP A 1 68 ? 16.228 12.464 4.550 1.00 90.69 68 ASP A C 1
ATOM 571 O O . ASP A 1 68 ? 15.565 12.536 5.586 1.00 90.69 68 ASP A O 1
ATOM 575 N N . ALA A 1 69 ? 16.589 13.568 3.886 1.00 88.38 69 ALA A N 1
ATOM 576 C CA . ALA A 1 69 ? 16.303 14.921 4.363 1.00 88.38 69 ALA A CA 1
ATOM 577 C C . ALA A 1 69 ? 14.816 15.328 4.273 1.00 88.38 69 ALA A C 1
ATOM 579 O O . ALA A 1 69 ? 14.422 16.332 4.878 1.00 88.38 69 ALA A O 1
ATOM 580 N N . GLU A 1 70 ? 13.995 14.617 3.497 1.00 87.19 70 GLU A N 1
ATOM 581 C CA . GLU A 1 70 ? 12.537 14.787 3.449 1.00 87.19 70 GLU A CA 1
ATOM 582 C C . GLU A 1 70 ? 11.839 13.902 4.493 1.00 87.19 70 GLU A C 1
ATOM 584 O O . GLU A 1 70 ? 10.996 14.407 5.240 1.00 87.19 70 GLU A O 1
ATOM 589 N N . ILE A 1 71 ? 12.257 12.639 4.619 1.00 82.25 71 ILE A N 1
ATOM 590 C CA . ILE A 1 71 ? 11.769 11.669 5.609 1.00 82.25 71 ILE A CA 1
ATOM 591 C C . ILE A 1 71 ? 12.039 12.169 7.032 1.00 82.25 71 ILE A C 1
ATOM 593 O O . ILE A 1 71 ? 11.109 12.247 7.833 1.00 82.25 71 ILE A O 1
ATOM 597 N N . ALA A 1 72 ? 13.254 12.641 7.334 1.00 86.06 72 ALA A N 1
ATOM 598 C CA . ALA A 1 72 ? 13.594 13.178 8.655 1.00 86.06 72 ALA A CA 1
ATOM 599 C C . ALA A 1 72 ? 12.672 14.341 9.079 1.00 86.06 72 ALA A C 1
ATOM 601 O O . ALA A 1 72 ? 12.192 14.378 10.210 1.00 86.06 72 ALA A O 1
ATOM 602 N N . LYS A 1 73 ? 12.334 15.256 8.156 1.00 84.56 73 LYS A N 1
ATOM 603 C CA . LYS A 1 73 ? 11.400 16.377 8.414 1.00 84.56 73 LYS A CA 1
ATOM 604 C C . LYS A 1 73 ? 9.954 15.927 8.620 1.00 84.56 73 LYS A C 1
ATOM 606 O O . LYS A 1 73 ? 9.165 16.658 9.224 1.00 84.56 73 LYS A O 1
ATOM 611 N N . TYR A 1 74 ? 9.569 14.790 8.048 1.00 73.88 74 TYR A N 1
ATOM 612 C CA . TYR A 1 74 ? 8.249 14.203 8.247 1.00 73.88 74 TYR A CA 1
ATOM 613 C C . TYR A 1 74 ? 8.175 13.484 9.601 1.00 73.88 74 TYR A C 1
ATOM 615 O O . TYR A 1 74 ? 7.256 13.735 10.386 1.00 73.88 74 TYR A O 1
ATOM 623 N N . GLN A 1 75 ? 9.192 12.680 9.914 1.00 78.62 75 GLN A N 1
ATOM 624 C CA . GLN A 1 75 ? 9.308 11.944 11.170 1.00 78.62 75 GLN A CA 1
ATOM 625 C C . GLN A 1 75 ? 9.440 12.881 12.380 1.00 78.62 75 GLN A C 1
ATOM 627 O O . GLN A 1 75 ? 8.721 12.679 13.355 1.00 78.62 75 GLN A O 1
ATOM 632 N N . GLU A 1 76 ? 10.215 13.970 12.295 1.00 81.56 76 GLU A N 1
ATOM 633 C CA . GLU A 1 76 ? 10.312 14.991 13.355 1.00 81.56 76 GLU A CA 1
ATOM 634 C C . GLU A 1 76 ? 8.930 15.556 13.738 1.00 81.56 76 GLU A C 1
ATOM 636 O O . GLU A 1 76 ? 8.574 15.628 14.915 1.00 81.56 76 GLU A O 1
ATOM 641 N N . LYS A 1 77 ? 8.101 15.910 12.746 1.00 78.19 77 LYS A N 1
ATOM 642 C CA . LYS A 1 77 ? 6.739 16.423 12.982 1.00 78.19 77 LYS A CA 1
ATOM 643 C C . LYS A 1 77 ? 5.830 15.367 13.610 1.00 78.19 77 LYS A C 1
ATOM 645 O O . LYS A 1 77 ? 5.033 15.689 14.492 1.00 78.19 77 LYS A O 1
ATOM 650 N N . SER A 1 78 ? 5.948 14.119 13.156 1.00 69.38 78 SER A N 1
ATOM 651 C CA . SER A 1 78 ? 5.210 12.976 13.703 1.00 69.38 78 SER A CA 1
ATOM 652 C C . SER A 1 78 ? 5.589 12.715 15.166 1.00 69.38 78 SER A C 1
ATOM 654 O O . SER A 1 78 ? 4.717 12.557 16.027 1.00 69.38 78 SER A O 1
ATOM 656 N N . GLU A 1 79 ? 6.883 12.762 15.487 1.00 77.19 79 GLU A N 1
ATOM 657 C CA . GLU A 1 79 ? 7.388 12.590 16.845 1.00 77.19 79 GLU A CA 1
ATOM 658 C C . GLU A 1 79 ? 6.973 13.745 17.761 1.00 77.19 79 GLU A C 1
ATOM 660 O O . GLU A 1 79 ? 6.449 13.489 18.844 1.00 77.19 79 GLU A O 1
ATOM 665 N N . GLN A 1 80 ? 7.100 15.004 17.329 1.00 78.56 80 GLN A N 1
ATOM 666 C CA . GLN A 1 80 ? 6.632 16.162 18.101 1.00 78.56 80 GLN A CA 1
ATOM 667 C C . GLN A 1 80 ? 5.130 16.066 18.421 1.00 78.56 80 GLN A C 1
ATOM 669 O O . GLN A 1 80 ? 4.725 16.285 19.566 1.00 78.56 80 GLN A O 1
ATOM 674 N N . ALA A 1 81 ? 4.300 15.664 17.451 1.00 78.19 81 ALA A N 1
ATOM 675 C CA . ALA A 1 81 ? 2.874 15.422 17.672 1.00 78.19 81 ALA A CA 1
ATOM 676 C C . ALA A 1 81 ? 2.626 14.260 18.659 1.00 78.19 81 ALA A C 1
ATOM 678 O O . ALA A 1 81 ? 1.780 14.369 19.552 1.00 78.19 81 ALA A O 1
ATOM 679 N N . SER A 1 82 ? 3.398 13.173 18.555 1.00 78.25 82 SER A N 1
ATOM 680 C CA . SER A 1 82 ? 3.354 12.023 19.471 1.00 78.25 82 SER A CA 1
ATOM 681 C C . SER A 1 82 ? 3.745 12.407 20.905 1.00 78.25 82 SER A C 1
ATOM 683 O O . SER A 1 82 ? 3.044 12.058 21.858 1.00 78.25 82 SER A O 1
ATOM 685 N N . LEU A 1 83 ? 4.821 13.181 21.076 1.00 80.94 83 LEU A N 1
ATOM 686 C CA . LEU A 1 83 ? 5.289 13.703 22.362 1.00 80.94 83 LEU A CA 1
ATOM 687 C C . LEU A 1 83 ? 4.261 14.651 22.990 1.00 80.94 83 LEU A C 1
ATOM 689 O O . LEU A 1 83 ? 3.924 14.486 24.163 1.00 80.94 83 LEU A O 1
ATOM 693 N N . ALA A 1 84 ? 3.687 15.575 22.214 1.00 80.75 84 ALA A N 1
ATOM 694 C CA . ALA A 1 84 ? 2.616 16.458 22.675 1.00 80.75 84 ALA A CA 1
ATOM 695 C C . ALA A 1 84 ? 1.354 15.675 23.095 1.00 80.75 84 ALA A C 1
ATOM 697 O O . ALA A 1 84 ? 0.729 15.992 24.114 1.00 80.75 84 ALA A O 1
ATOM 698 N N . GLY A 1 85 ? 1.007 14.610 22.363 1.00 78.75 85 GLY A N 1
ATOM 699 C CA . GLY A 1 85 ? -0.081 13.692 22.707 1.00 78.75 85 GLY A CA 1
ATOM 700 C C . GLY A 1 85 ? 0.168 12.938 24.018 1.00 78.75 85 GLY A C 1
ATOM 701 O O . GLY A 1 85 ? -0.694 12.935 24.901 1.00 78.75 85 GLY A O 1
ATOM 702 N N . LYS A 1 86 ? 1.368 12.363 24.186 1.00 84.62 86 LYS A N 1
ATOM 703 C CA . LYS A 1 86 ? 1.807 11.681 25.418 1.00 84.62 86 LYS A CA 1
ATOM 704 C C . LYS A 1 86 ? 1.823 12.633 26.616 1.00 84.62 86 LYS A C 1
ATOM 706 O O . LYS A 1 86 ? 1.265 12.301 27.659 1.00 84.62 86 LYS A O 1
ATOM 711 N N . ALA A 1 87 ? 2.379 13.835 26.460 1.00 83.19 87 ALA A N 1
ATOM 712 C CA . ALA A 1 87 ? 2.398 14.862 27.501 1.00 83.19 87 ALA A CA 1
ATOM 713 C C . ALA A 1 87 ? 0.977 15.302 27.898 1.00 83.19 87 ALA A C 1
ATOM 715 O O . ALA A 1 87 ? 0.671 15.437 29.083 1.00 83.19 87 ALA A O 1
ATOM 716 N N . SER A 1 88 ? 0.074 15.445 26.922 1.00 79.38 88 SER A N 1
ATOM 717 C CA . SER A 1 88 ? -1.342 15.741 27.175 1.00 79.38 88 SER A CA 1
ATOM 718 C C . SER A 1 88 ? -2.044 14.609 27.933 1.00 79.38 88 SER A C 1
ATOM 720 O O . SER A 1 88 ? -2.825 14.876 28.845 1.00 79.38 88 SER A O 1
ATOM 722 N N . ALA A 1 89 ? -1.753 13.345 27.607 1.00 76.62 89 ALA A N 1
ATOM 723 C CA . ALA A 1 89 ? -2.275 12.191 28.339 1.00 76.62 89 ALA A CA 1
ATOM 724 C C . ALA A 1 89 ? -1.740 12.130 29.782 1.00 76.62 89 ALA A C 1
ATOM 726 O O . ALA A 1 89 ? -2.532 11.994 30.713 1.00 76.62 89 ALA A O 1
ATOM 727 N N . ALA A 1 90 ? -0.434 12.328 29.982 1.00 83.69 90 ALA A N 1
ATOM 728 C CA . ALA A 1 90 ? 0.184 12.400 31.306 1.00 83.69 90 ALA A CA 1
ATOM 729 C C . ALA A 1 90 ? -0.392 13.548 32.157 1.00 83.69 90 ALA A C 1
ATOM 731 O O . ALA A 1 90 ? -0.666 13.371 33.343 1.00 83.69 90 ALA A O 1
ATOM 732 N N . LYS A 1 91 ? -0.666 14.713 31.551 1.00 78.69 91 LYS A N 1
ATOM 733 C CA . LYS A 1 91 ? -1.323 15.833 32.240 1.00 78.69 91 LYS A CA 1
ATOM 734 C C . LYS A 1 91 ? -2.755 15.497 32.669 1.00 78.69 91 LYS A C 1
ATOM 736 O O . LYS A 1 91 ? -3.147 15.900 33.757 1.00 78.69 91 LYS A O 1
ATOM 741 N N . ARG A 1 92 ? -3.520 14.744 31.864 1.00 77.19 92 ARG A N 1
ATOM 742 C CA . ARG A 1 92 ? -4.864 14.264 32.249 1.00 77.19 92 ARG A CA 1
ATOM 743 C C . ARG A 1 92 ? -4.825 13.265 33.408 1.00 77.19 92 ARG A C 1
ATOM 745 O O . ARG A 1 92 ? -5.709 13.319 34.247 1.00 77.19 92 ARG A O 1
ATOM 752 N N . LEU A 1 93 ? -3.806 12.405 33.478 1.00 71.94 93 LEU A N 1
ATOM 753 C CA . LEU A 1 93 ? -3.616 11.467 34.596 1.00 71.94 93 LEU A CA 1
ATOM 754 C C . LEU A 1 93 ? -3.251 12.178 35.912 1.00 71.94 93 LEU A C 1
ATOM 756 O O . LEU A 1 93 ? -3.685 11.755 36.976 1.00 71.94 93 LEU A O 1
ATOM 760 N N . ASN A 1 94 ? -2.479 13.267 35.836 1.00 71.88 94 ASN A N 1
ATOM 761 C CA . ASN A 1 94 ? -2.018 14.022 37.008 1.00 71.88 94 ASN A CA 1
ATOM 762 C C . ASN A 1 94 ? -2.959 15.167 37.434 1.00 71.88 94 ASN A C 1
ATOM 764 O O . ASN A 1 94 ? -2.746 15.785 38.480 1.00 71.88 94 ASN A O 1
ATOM 768 N N . ALA A 1 95 ? -3.983 15.487 36.640 1.00 67.25 95 ALA A N 1
ATOM 769 C CA . ALA A 1 95 ? -4.983 16.481 37.003 1.00 67.25 95 ALA A CA 1
ATOM 770 C C . ALA A 1 95 ? -5.964 15.890 38.026 1.00 67.25 95 ALA A C 1
ATOM 772 O O . A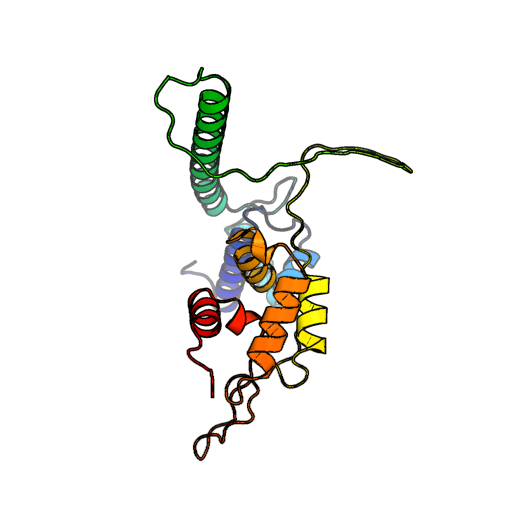LA A 1 95 ? -6.670 14.927 37.734 1.00 67.25 95 ALA A O 1
ATOM 773 N N . LYS A 1 96 ? -6.054 16.498 39.216 1.00 60.06 96 LYS A N 1
ATOM 774 C CA . LYS A 1 96 ? -7.169 16.217 40.131 1.00 60.06 96 LYS A CA 1
ATOM 775 C C . LYS A 1 96 ? -8.487 16.582 39.431 1.00 60.06 96 LYS A C 1
ATOM 777 O O . LYS A 1 96 ? -8.539 17.664 38.842 1.00 60.06 96 LYS A O 1
ATOM 782 N N . PRO A 1 97 ? -9.539 15.747 39.514 1.00 57.09 97 PRO A N 1
ATOM 783 C CA . PRO A 1 97 ? -10.860 16.124 39.033 1.00 57.09 97 PRO A CA 1
ATOM 784 C C . PRO A 1 97 ? -11.314 17.422 39.709 1.00 57.09 97 PRO A C 1
ATOM 786 O O . PRO A 1 97 ? -11.375 17.500 40.936 1.00 57.09 97 PRO A O 1
ATOM 789 N N . THR A 1 98 ? -11.601 18.451 38.916 1.00 57.69 98 THR A N 1
ATOM 790 C CA . THR A 1 98 ? -12.413 19.585 39.370 1.00 57.69 98 THR A CA 1
ATOM 791 C C . THR A 1 98 ? -13.870 19.155 39.466 1.00 57.69 98 THR A C 1
ATOM 793 O O . THR A 1 98 ? -14.329 18.373 38.635 1.00 57.69 98 THR A O 1
ATOM 796 N N . ASP A 1 99 ? -14.579 19.704 40.451 1.00 49.53 99 ASP A N 1
ATOM 797 C CA . ASP A 1 99 ? -15.956 19.378 40.856 1.00 49.53 99 ASP A CA 1
ATOM 798 C C . ASP A 1 99 ? -17.026 19.875 39.857 1.00 49.53 99 ASP A C 1
ATOM 800 O O . ASP A 1 99 ? -17.935 20.634 40.178 1.00 49.53 99 ASP A O 1
ATOM 804 N N . VAL A 1 100 ? -16.859 19.506 38.587 1.00 58.12 100 VAL A N 1
ATOM 805 C CA . VAL A 1 100 ? -17.819 19.736 37.505 1.00 58.12 100 VAL A CA 1
ATOM 806 C C . VAL A 1 100 ? -18.032 18.398 36.810 1.00 58.12 100 VAL A C 1
ATOM 808 O O . VAL A 1 100 ? -17.441 18.106 35.769 1.00 58.12 100 VAL A O 1
ATOM 811 N N . GLU A 1 101 ? -18.848 17.548 37.433 1.00 45.84 101 GLU A N 1
ATOM 812 C CA . GLU A 1 101 ? -19.246 16.269 36.854 1.00 45.84 101 GLU A CA 1
ATOM 813 C C . GLU A 1 101 ? -20.006 16.484 35.536 1.00 45.84 101 GLU A C 1
ATOM 815 O O . GLU A 1 101 ? -21.132 16.982 35.510 1.00 45.84 101 GLU A O 1
ATOM 820 N N . GLN A 1 102 ? -19.415 16.041 34.425 1.00 58.19 102 GLN A N 1
ATOM 821 C CA . GLN A 1 102 ? -20.193 15.588 33.275 1.00 58.19 102 GLN A CA 1
ATOM 822 C C . GLN A 1 102 ? -20.330 14.071 33.371 1.00 58.19 102 GLN A C 1
ATOM 824 O O . GLN A 1 102 ? -19.338 13.339 33.356 1.00 58.19 102 GLN A O 1
ATOM 829 N N . THR A 1 103 ? -21.569 13.599 33.477 1.00 41.41 103 THR A N 1
ATOM 830 C CA . THR A 1 103 ? -21.910 12.186 33.645 1.00 41.41 103 THR A CA 1
ATOM 831 C C . THR A 1 103 ? -21.629 11.384 32.372 1.00 41.41 103 THR A C 1
ATOM 833 O O . THR A 1 103 ? -22.481 11.234 31.496 1.00 41.41 103 THR A O 1
ATOM 836 N N . LEU A 1 104 ? -20.423 10.818 32.266 1.00 48.94 104 LEU A N 1
ATOM 837 C CA . LEU A 1 104 ? -20.137 9.787 31.270 1.00 48.94 104 LEU A CA 1
ATOM 838 C C . LEU A 1 104 ? -20.703 8.444 31.750 1.00 48.94 104 LEU A C 1
ATOM 840 O O . LEU A 1 104 ? -20.196 7.849 32.701 1.00 48.94 104 LEU A O 1
ATOM 844 N N . ASN A 1 105 ? -21.748 7.958 31.077 1.00 44.94 105 ASN A N 1
ATOM 845 C CA . ASN A 1 105 ? -22.329 6.646 31.362 1.00 44.94 105 ASN A CA 1
ATOM 846 C C . ASN A 1 105 ? -21.271 5.542 31.206 1.00 44.94 105 ASN A C 1
ATOM 848 O O . ASN A 1 105 ? -20.614 5.425 30.170 1.00 44.94 105 ASN A O 1
ATOM 852 N N . GLY A 1 106 ? -21.089 4.761 32.269 1.00 46.84 106 GLY A N 1
ATOM 853 C CA . GLY A 1 106 ? -19.930 3.888 32.418 1.00 46.84 106 GLY A CA 1
ATOM 854 C C . GLY A 1 106 ? -20.004 2.577 31.638 1.00 46.84 106 GLY A C 1
ATOM 855 O O . GLY A 1 106 ? -21.077 2.057 31.327 1.00 46.84 106 GLY A O 1
ATOM 856 N N . ARG A 1 107 ? -18.831 1.972 31.425 1.00 36.56 107 ARG A N 1
ATOM 857 C CA . ARG A 1 107 ? -18.711 0.527 31.214 1.00 36.56 107 ARG A CA 1
ATOM 858 C C . ARG A 1 107 ? -17.433 0.012 31.870 1.00 36.56 107 ARG A C 1
ATOM 860 O O . ARG A 1 107 ? -16.349 0.529 31.625 1.00 36.56 107 ARG A O 1
ATOM 867 N N . THR A 1 108 ? -17.594 -0.967 32.752 1.00 35.59 108 THR A N 1
ATOM 868 C CA . THR A 1 108 ? -16.572 -1.401 33.709 1.00 35.59 108 THR A CA 1
ATOM 869 C C . THR A 1 108 ? -15.524 -2.304 33.063 1.00 35.59 108 THR A C 1
ATOM 871 O O . THR A 1 108 ? -15.858 -3.358 32.521 1.00 35.59 108 THR A O 1
ATOM 874 N N . THR A 1 109 ? -14.250 -1.934 33.175 1.00 32.16 109 THR A N 1
ATOM 875 C CA . THR A 1 109 ? -13.122 -2.769 32.745 1.00 32.16 109 THR A CA 1
ATOM 876 C C . THR A 1 109 ? -12.724 -3.723 33.869 1.00 32.16 109 THR A C 1
ATOM 878 O O . THR A 1 109 ? -11.949 -3.349 34.748 1.00 32.16 109 THR A O 1
ATOM 881 N N . ASN A 1 110 ? -13.210 -4.967 33.848 1.00 35.38 110 ASN A N 1
ATOM 882 C CA . ASN A 1 110 ? -12.649 -6.004 34.716 1.00 35.38 110 ASN A CA 1
ATOM 883 C C . ASN A 1 110 ? -11.357 -6.540 34.098 1.00 35.38 110 ASN A C 1
ATOM 885 O O . ASN A 1 110 ? -11.369 -7.413 33.232 1.00 35.38 110 ASN A O 1
ATOM 889 N N . GLN A 1 111 ? -10.234 -6.007 34.574 1.00 39.03 111 GLN A N 1
ATOM 890 C CA . GLN A 1 111 ? -8.950 -6.680 34.459 1.00 39.03 111 GLN A CA 1
ATOM 891 C C . GLN A 1 111 ? -9.037 -8.015 35.203 1.00 39.03 111 GLN A C 1
ATOM 893 O O . GLN A 1 111 ? -9.410 -8.042 36.374 1.00 39.03 111 GLN A O 1
ATOM 898 N N . ASN A 1 112 ? -8.618 -9.106 34.569 1.00 34.03 112 ASN A N 1
ATOM 899 C CA . ASN A 1 112 ? -7.978 -10.166 35.330 1.00 34.03 112 ASN A CA 1
ATOM 900 C C . ASN A 1 112 ? -6.892 -10.821 34.480 1.00 34.03 112 ASN A C 1
ATOM 902 O O . ASN A 1 112 ? -7.160 -11.419 33.440 1.00 34.03 112 ASN A O 1
ATOM 906 N N . GLN A 1 113 ? -5.651 -10.640 34.915 1.00 44.62 113 GLN A N 1
ATOM 907 C CA . GLN A 1 113 ? -4.507 -11.337 34.355 1.00 44.62 113 GLN A CA 1
ATOM 908 C C . GLN A 1 113 ? -4.560 -12.786 34.835 1.00 44.62 113 GLN A C 1
ATOM 910 O O . GLN A 1 113 ? -4.763 -13.035 36.020 1.00 44.62 113 GLN A O 1
ATOM 915 N N . ASN A 1 114 ? -4.271 -13.738 33.955 1.00 29.59 114 ASN A N 1
ATOM 916 C CA . ASN A 1 114 ? -3.459 -14.866 34.384 1.00 29.59 114 ASN A CA 1
ATOM 917 C C . ASN A 1 114 ? -2.602 -15.362 33.227 1.00 29.59 114 ASN A C 1
ATOM 919 O O . ASN A 1 114 ? -3.087 -15.625 32.128 1.00 29.59 114 ASN A O 1
ATOM 923 N N . GLN A 1 115 ? -1.302 -15.411 33.488 1.00 42.84 115 GLN A N 1
ATOM 924 C CA . GLN A 1 115 ? -0.299 -15.917 32.567 1.00 42.84 115 GLN A CA 1
ATOM 925 C C . GLN A 1 115 ? -0.284 -17.447 32.637 1.00 42.84 115 GLN A C 1
ATOM 927 O O . GLN A 1 115 ? -0.599 -18.028 33.673 1.00 42.84 115 GLN A O 1
ATOM 932 N N . ASN A 1 116 ? 0.207 -18.091 31.584 1.00 30.47 116 ASN A N 1
ATOM 933 C CA . ASN A 1 116 ? 1.122 -19.209 31.784 1.00 30.47 116 ASN A CA 1
ATOM 934 C C . ASN A 1 116 ? 2.189 -19.187 30.689 1.00 30.47 116 ASN A C 1
ATOM 936 O O . ASN A 1 116 ? 1.897 -18.889 29.531 1.00 30.47 116 ASN A O 1
ATOM 940 N N . GLN A 1 117 ? 3.435 -19.406 31.102 1.00 40.50 117 GLN A N 1
ATOM 941 C CA . GLN A 1 117 ? 4.639 -19.162 30.312 1.00 40.50 117 GLN A CA 1
ATOM 942 C C . GLN A 1 117 ? 5.225 -20.456 29.733 1.00 40.50 117 GLN A C 1
ATOM 944 O O . GLN A 1 117 ? 5.045 -21.537 30.288 1.00 40.50 117 GLN A O 1
ATOM 949 N N . ASN A 1 118 ? 5.928 -20.286 28.613 1.00 32.25 118 ASN A N 1
ATOM 950 C CA . ASN A 1 118 ? 7.114 -21.005 28.121 1.00 32.25 118 ASN A CA 1
ATOM 951 C C . ASN A 1 118 ? 7.425 -20.304 26.774 1.00 32.25 118 ASN A C 1
ATOM 953 O O . ASN A 1 118 ? 6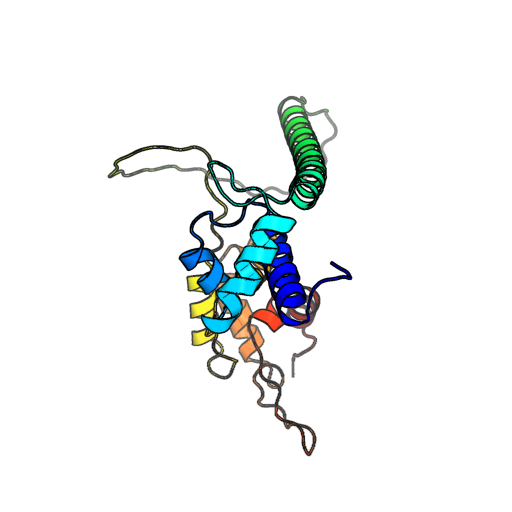.856 -20.679 25.754 1.00 32.25 118 ASN A O 1
ATOM 957 N N . GLN A 1 119 ? 8.057 -19.115 26.728 1.00 44.78 119 GLN A N 1
ATOM 958 C CA . GLN A 1 119 ? 9.413 -18.774 27.224 1.00 44.78 119 GLN A CA 1
ATOM 959 C C . GLN A 1 119 ? 10.444 -19.653 26.470 1.00 44.78 119 GLN A C 1
ATOM 961 O O . GLN A 1 119 ? 10.242 -20.856 26.359 1.00 44.78 119 GLN A O 1
ATOM 966 N N . GLU A 1 120 ? 11.507 -19.159 25.829 1.00 39.72 120 GLU A N 1
ATOM 967 C CA . GLU A 1 120 ? 12.427 -18.031 26.079 1.00 39.72 120 GLU A CA 1
ATOM 968 C C . GLU A 1 120 ? 13.078 -17.593 24.734 1.00 39.72 120 GLU A C 1
ATOM 970 O O . GLU A 1 120 ? 13.079 -18.400 23.808 1.00 39.72 120 GLU A O 1
ATOM 975 N N . ARG A 1 121 ? 13.712 -16.432 24.486 1.00 36.59 121 ARG A N 1
ATOM 976 C CA . ARG A 1 121 ? 13.978 -15.104 25.116 1.00 36.59 121 ARG A CA 1
ATOM 977 C C . ARG A 1 121 ? 14.764 -14.286 24.045 1.00 36.59 121 ARG A C 1
ATOM 979 O O . ARG A 1 121 ? 15.265 -14.906 23.112 1.00 36.59 121 ARG A O 1
ATOM 986 N N . GLU A 1 122 ? 15.011 -12.972 24.053 1.00 39.00 122 GLU A N 1
ATOM 987 C CA . GLU A 1 122 ? 14.531 -11.730 24.710 1.00 39.00 122 GLU A CA 1
ATOM 988 C C . GLU A 1 122 ? 15.068 -10.566 23.824 1.00 39.00 122 GLU A C 1
ATOM 990 O O . GLU A 1 122 ? 16.048 -10.764 23.108 1.00 39.00 122 GLU A O 1
ATOM 995 N N . GLU A 1 123 ? 14.539 -9.340 23.777 1.00 33.00 123 GLU A N 1
ATOM 996 C CA . GLU A 1 123 ? 13.369 -8.731 24.438 1.00 33.00 123 GLU A CA 1
ATOM 997 C C . GLU A 1 123 ? 12.203 -8.514 23.406 1.00 33.00 123 GLU A C 1
ATOM 999 O O . GLU A 1 123 ? 12.080 -9.317 22.485 1.00 33.00 123 GLU A O 1
ATOM 1004 N N . GLY A 1 124 ? 11.268 -7.541 23.446 1.00 26.30 124 GLY A N 1
ATOM 1005 C CA . GLY A 1 124 ? 11.096 -6.386 24.340 1.00 26.30 124 GLY A CA 1
ATOM 1006 C C . GLY A 1 124 ? 9.854 -5.506 24.119 1.00 26.30 124 GLY A C 1
ATOM 1007 O O . GLY A 1 124 ? 8.814 -5.939 23.625 1.00 26.30 124 GLY A O 1
ATOM 1008 N N . ASP A 1 125 ? 9.957 -4.257 24.577 1.00 27.77 125 ASP A N 1
ATOM 1009 C CA . ASP A 1 125 ? 8.835 -3.375 24.927 1.00 27.77 125 ASP A CA 1
ATOM 1010 C C . ASP A 1 125 ? 8.159 -2.625 23.753 1.00 27.77 125 ASP A C 1
ATOM 1012 O O . ASP A 1 125 ? 8.600 -1.541 23.343 1.00 27.77 125 ASP A O 1
ATOM 1016 N N . LYS A 1 126 ? 7.027 -3.178 23.281 1.00 28.19 126 LYS A N 1
ATOM 1017 C CA . LYS A 1 126 ? 5.692 -2.526 23.152 1.00 28.19 126 LYS A CA 1
ATOM 1018 C C . LYS A 1 126 ? 4.730 -3.430 22.367 1.00 28.19 126 LYS A C 1
ATOM 1020 O O . LYS A 1 126 ? 4.961 -3.698 21.192 1.00 28.19 126 LYS A O 1
ATOM 1025 N N . SER A 1 127 ? 3.620 -3.854 22.976 1.00 34.69 127 SER A N 1
ATOM 1026 C CA . SER A 1 127 ? 2.644 -4.772 22.356 1.00 34.69 127 SER A CA 1
ATOM 1027 C C . SER A 1 127 ? 2.043 -4.216 21.045 1.00 34.69 127 SER A C 1
ATOM 1029 O O . SER A 1 127 ? 1.332 -3.207 21.092 1.00 34.69 127 SER A O 1
ATOM 1031 N N . PRO A 1 128 ? 2.272 -4.852 19.877 1.00 37.53 128 PRO A N 1
ATOM 1032 C CA . PRO A 1 128 ? 1.947 -4.258 18.584 1.00 37.53 128 PRO A CA 1
ATOM 1033 C C . PRO A 1 128 ? 0.554 -4.662 18.083 1.00 37.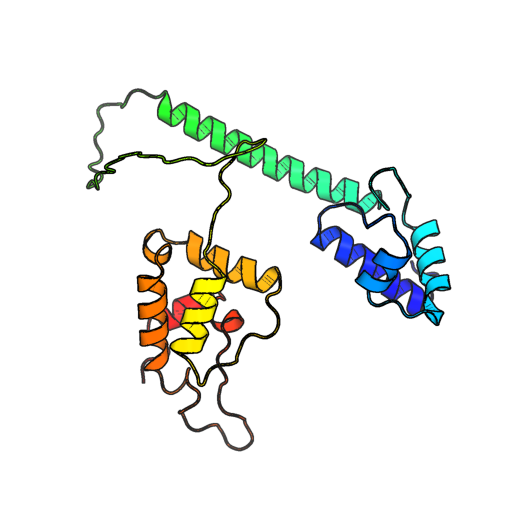53 128 PRO A C 1
ATOM 1035 O O . PRO A 1 128 ? 0.389 -5.702 17.461 1.00 37.53 128 PRO A O 1
ATOM 1038 N N . ASP A 1 129 ? -0.437 -3.802 18.316 1.00 52.72 129 ASP A N 1
ATOM 1039 C CA . ASP A 1 129 ? -1.555 -3.513 17.398 1.00 52.72 129 ASP A CA 1
ATOM 1040 C C . ASP A 1 129 ? -2.029 -4.665 16.461 1.00 52.72 129 ASP A C 1
ATOM 1042 O O . ASP A 1 129 ? -1.947 -4.603 15.226 1.00 52.72 129 ASP A O 1
ATOM 1046 N N . LEU A 1 130 ? -2.517 -5.746 17.082 1.00 66.31 130 LEU A N 1
ATOM 1047 C CA . LEU A 1 130 ? -2.885 -7.005 16.429 1.00 66.31 130 LEU A CA 1
ATOM 1048 C C . LEU A 1 130 ? -4.276 -6.935 15.776 1.00 66.31 130 LEU A C 1
ATOM 1050 O O . LEU A 1 130 ? -5.250 -7.487 16.283 1.00 66.31 130 LEU A O 1
ATOM 1054 N N . CYS A 1 131 ? -4.377 -6.289 14.614 1.00 82.31 131 CYS A N 1
ATOM 1055 C CA . CYS A 1 131 ? -5.493 -6.558 13.703 1.00 82.31 131 CYS A CA 1
ATOM 1056 C C . CYS A 1 131 ? -5.347 -8.001 13.162 1.00 82.31 131 CYS A C 1
ATOM 1058 O O . CYS A 1 131 ? -4.304 -8.312 12.584 1.00 82.31 131 CYS A O 1
ATOM 1060 N N . PRO A 1 132 ? -6.336 -8.900 13.331 1.00 90.06 132 PRO A N 1
ATOM 1061 C CA . PRO A 1 132 ? -6.222 -10.306 12.944 1.00 90.06 132 PRO A CA 1
ATOM 1062 C C . PRO A 1 132 ? -6.508 -10.486 11.444 1.00 90.06 132 PRO A C 1
ATOM 1064 O O . PRO A 1 132 ? -7.514 -11.080 11.053 1.00 90.06 132 PRO A O 1
ATOM 1067 N N . HIS A 1 133 ? -5.627 -9.949 10.589 1.00 89.75 133 HIS A N 1
ATOM 1068 C CA . HIS A 1 133 ? -5.836 -9.877 9.136 1.00 89.75 133 HIS A CA 1
ATOM 1069 C C . HIS A 1 133 ? -6.258 -11.207 8.509 1.00 89.75 133 HIS A C 1
ATOM 1071 O O . HIS A 1 133 ? -7.210 -11.217 7.735 1.00 89.75 133 HIS A O 1
ATOM 1077 N N . GLN A 1 134 ? -5.575 -12.308 8.845 1.00 86.50 134 GLN A N 1
ATOM 1078 C CA . GLN A 1 134 ? -5.846 -13.613 8.238 1.00 86.50 134 GLN A CA 1
ATOM 1079 C C . GLN A 1 134 ? -7.249 -14.120 8.590 1.00 86.50 134 GLN A C 1
ATOM 1081 O O . GLN A 1 134 ? -8.015 -14.429 7.688 1.00 86.50 134 GLN A O 1
ATOM 1086 N N . ALA A 1 135 ? -7.641 -14.081 9.868 1.00 86.44 135 ALA A N 1
ATOM 1087 C CA . ALA A 1 135 ? -8.966 -14.530 10.297 1.00 86.44 135 ALA A CA 1
ATOM 1088 C C . ALA A 1 135 ? -10.109 -13.726 9.647 1.00 86.44 135 ALA A C 1
ATOM 1090 O O . ALA A 1 135 ? -11.152 -14.286 9.319 1.00 86.44 135 ALA A O 1
ATOM 1091 N N . ILE A 1 136 ? -9.918 -12.421 9.410 1.00 91.81 136 ILE A N 1
ATOM 1092 C CA . ILE A 1 136 ? -10.910 -11.597 8.697 1.00 91.81 136 ILE A CA 1
ATOM 1093 C C . ILE A 1 136 ? -10.937 -11.932 7.194 1.00 91.81 136 ILE A C 1
ATOM 1095 O O . ILE A 1 136 ? -12.008 -11.939 6.589 1.00 91.81 136 ILE A O 1
ATOM 1099 N N . VAL A 1 137 ? -9.784 -12.230 6.586 1.00 90.56 137 VAL A N 1
ATOM 1100 C CA . VAL A 1 137 ? -9.684 -12.691 5.188 1.00 90.56 137 VAL A CA 1
ATOM 1101 C C . VAL A 1 137 ? -10.352 -14.056 4.998 1.00 90.56 137 VAL A C 1
ATOM 1103 O O . VAL A 1 137 ? -11.076 -14.243 4.020 1.00 90.56 137 VAL A O 1
ATOM 1106 N N . ASP A 1 138 ? -10.166 -14.977 5.940 1.00 87.56 138 ASP A N 1
ATOM 1107 C CA . ASP A 1 138 ? -10.788 -16.303 5.924 1.00 87.56 138 ASP A CA 1
ATOM 1108 C C . ASP A 1 138 ? -12.313 -16.175 6.064 1.00 87.56 138 ASP A C 1
ATOM 1110 O O . ASP A 1 138 ? -13.051 -16.647 5.199 1.00 87.56 138 ASP A O 1
ATOM 1114 N N . LEU A 1 139 ? -12.792 -15.398 7.050 1.00 94.75 139 LEU A N 1
ATOM 1115 C CA . LEU A 1 139 ? -14.215 -15.063 7.194 1.00 94.75 139 LEU A CA 1
ATOM 1116 C C . LEU A 1 139 ? -14.806 -14.448 5.918 1.00 94.75 139 LEU A C 1
ATOM 1118 O O . LEU A 1 139 ? -15.927 -14.791 5.543 1.00 94.75 139 LEU A O 1
ATOM 1122 N N . TYR A 1 140 ? -14.079 -13.556 5.242 1.00 94.38 140 TYR A N 1
ATOM 1123 C CA . TYR A 1 140 ? -14.506 -12.961 3.973 1.00 94.38 140 TYR A CA 1
ATOM 1124 C C . TYR A 1 140 ? -14.648 -14.018 2.864 1.00 94.38 140 TYR A C 1
ATOM 1126 O O . TYR A 1 140 ? -15.655 -14.023 2.157 1.00 94.38 140 TYR A O 1
ATOM 1134 N N . HIS A 1 141 ? -13.693 -14.943 2.725 1.00 90.50 141 HIS A N 1
ATOM 1135 C CA . HIS A 1 141 ? -13.769 -16.015 1.724 1.00 90.50 141 HIS A CA 1
ATOM 1136 C C . HIS A 1 141 ? -14.876 -17.041 2.007 1.00 90.50 141 HIS A C 1
ATOM 1138 O O . HIS A 1 141 ? -15.495 -17.526 1.056 1.00 90.50 141 HIS A O 1
ATOM 1144 N N . ASP A 1 142 ? -15.128 -17.355 3.278 1.00 90.81 142 ASP A N 1
ATOM 1145 C CA . ASP A 1 142 ? -16.146 -18.324 3.698 1.00 90.81 142 ASP A CA 1
ATOM 1146 C C . ASP A 1 142 ? -17.568 -17.762 3.573 1.00 90.81 142 ASP A C 1
ATOM 1148 O O . ASP A 1 142 ? -18.483 -18.446 3.112 1.00 90.81 142 ASP A O 1
ATOM 1152 N N . THR A 1 143 ? -17.772 -16.498 3.960 1.00 93.44 143 THR A N 1
ATOM 1153 C CA . THR A 1 143 ? -19.097 -15.852 3.923 1.00 93.44 143 THR A CA 1
ATOM 1154 C C . THR A 1 143 ? -19.467 -15.312 2.543 1.00 93.44 143 THR A C 1
ATOM 1156 O O . THR A 1 143 ? -20.648 -15.303 2.190 1.00 93.44 143 THR A O 1
ATOM 1159 N N . LEU A 1 144 ? -18.494 -14.892 1.728 1.00 92.81 144 LEU A N 1
ATOM 1160 C CA . LEU A 1 144 ? -18.722 -14.296 0.408 1.00 92.81 144 LEU A CA 1
ATOM 1161 C C . LEU A 1 144 ? -18.024 -15.106 -0.705 1.00 92.81 144 LEU A C 1
ATOM 1163 O O . LEU A 1 144 ? -17.179 -14.569 -1.423 1.00 92.81 144 LEU A O 1
ATOM 1167 N N . PRO A 1 145 ? -18.392 -16.386 -0.924 1.00 90.19 145 PRO A N 1
ATOM 1168 C CA . PRO A 1 145 ? -17.704 -17.267 -1.874 1.00 90.19 145 PRO A CA 1
ATOM 1169 C C . PRO A 1 145 ? -17.826 -16.825 -3.343 1.00 90.19 145 PRO A C 1
ATOM 1171 O O . PRO A 1 145 ? -17.022 -17.251 -4.170 1.00 90.19 145 PRO A O 1
ATOM 1174 N N . ALA A 1 146 ? -18.813 -15.980 -3.667 1.00 86.50 146 ALA A N 1
ATOM 1175 C CA . ALA A 1 146 ? -19.002 -15.376 -4.988 1.00 86.50 146 ALA A CA 1
ATOM 1176 C C . ALA A 1 146 ? -18.163 -14.099 -5.213 1.00 86.50 146 ALA A C 1
ATOM 1178 O O . ALA A 1 146 ? -18.078 -13.614 -6.341 1.00 86.50 146 ALA A O 1
ATOM 1179 N N . ALA A 1 147 ? -17.560 -13.536 -4.162 1.00 89.94 147 ALA A N 1
ATOM 1180 C CA . ALA A 1 147 ? -16.731 -12.341 -4.258 1.00 89.94 147 ALA A CA 1
ATOM 1181 C C . ALA A 1 147 ? -15.295 -12.675 -4.711 1.00 89.94 147 ALA A C 1
ATOM 1183 O O . ALA A 1 147 ? -14.843 -13.825 -4.669 1.00 89.94 147 ALA A O 1
ATOM 1184 N N . ARG A 1 148 ? -14.547 -11.657 -5.147 1.00 89.06 148 ARG A N 1
ATOM 1185 C CA . ARG A 1 148 ? -13.170 -11.809 -5.623 1.00 89.06 148 ARG A CA 1
ATOM 1186 C C . ARG A 1 148 ? -12.261 -12.334 -4.512 1.00 89.06 148 ARG A C 1
ATOM 1188 O O . ARG A 1 148 ? -11.908 -11.610 -3.582 1.00 89.06 148 ARG A O 1
ATOM 1195 N N . ARG A 1 149 ? -11.782 -13.568 -4.688 1.00 86.62 149 ARG A N 1
ATOM 1196 C CA . ARG A 1 149 ? -10.735 -14.179 -3.854 1.00 86.62 149 ARG A CA 1
ATOM 1197 C C . ARG A 1 149 ? -9.464 -13.327 -3.849 1.00 86.62 149 ARG A C 1
ATOM 1199 O O . ARG A 1 149 ? -8.982 -12.885 -4.896 1.00 86.62 149 ARG A O 1
ATOM 1206 N N . ILE A 1 150 ? -8.896 -13.150 -2.665 1.00 82.38 150 ILE A N 1
ATOM 1207 C CA . ILE A 1 150 ? -7.631 -12.450 -2.451 1.00 82.38 150 ILE A CA 1
ATOM 1208 C C . ILE A 1 150 ? -6.493 -13.410 -2.807 1.00 82.38 150 ILE A C 1
ATOM 1210 O O . ILE A 1 150 ? -6.422 -14.513 -2.274 1.00 82.38 150 ILE A O 1
ATOM 1214 N N . ARG A 1 151 ? -5.619 -12.989 -3.727 1.00 76.75 151 ARG A N 1
ATOM 1215 C CA . ARG A 1 151 ? -4.401 -13.726 -4.111 1.00 76.75 151 ARG A CA 1
ATOM 1216 C C . ARG A 1 151 ? -3.175 -13.126 -3.426 1.00 76.75 151 ARG A C 1
ATOM 1218 O O . ARG A 1 151 ? -2.465 -13.828 -2.723 1.00 76.75 151 ARG A O 1
ATOM 1225 N N . ASP A 1 152 ? -3.021 -11.808 -3.544 1.00 71.62 152 ASP A N 1
ATOM 1226 C CA . ASP A 1 152 ? -1.908 -11.055 -2.959 1.00 71.62 152 ASP A CA 1
ATOM 1227 C C . ASP A 1 152 ? -2.380 -10.166 -1.801 1.00 71.62 152 ASP A C 1
ATOM 1229 O O . ASP A 1 152 ? -3.302 -9.352 -1.954 1.00 71.62 152 ASP A O 1
ATOM 1233 N N . TRP A 1 153 ? -1.724 -10.276 -0.645 1.00 84.06 153 TRP A N 1
ATOM 1234 C CA . TRP A 1 153 ? -2.074 -9.525 0.565 1.00 84.06 153 TRP A CA 1
ATOM 1235 C C . TRP A 1 153 ? -1.101 -8.372 0.841 1.00 84.06 153 TRP A C 1
ATOM 1237 O O . TRP A 1 153 ? -0.347 -8.359 1.815 1.00 84.06 153 TRP A O 1
ATOM 1247 N N . THR A 1 154 ? -1.104 -7.403 -0.076 1.00 80.19 154 THR A N 1
ATOM 1248 C CA . THR A 1 154 ? -0.157 -6.278 -0.108 1.00 80.19 154 THR A CA 1
ATOM 1249 C C . THR A 1 154 ? -0.261 -5.350 1.118 1.00 80.19 154 THR A C 1
ATOM 1251 O O . THR A 1 154 ? -1.333 -5.254 1.728 1.00 80.19 154 THR A O 1
ATOM 1254 N N . PRO A 1 155 ? 0.805 -4.594 1.464 1.00 76.88 155 PRO A N 1
ATOM 1255 C CA . PRO A 1 155 ? 0.795 -3.668 2.603 1.00 76.88 155 PRO A CA 1
ATOM 1256 C C . PRO A 1 155 ? -0.362 -2.657 2.571 1.00 76.88 155 PRO A C 1
ATOM 1258 O O . PRO A 1 155 ? -0.999 -2.416 3.595 1.00 76.88 155 PRO A O 1
ATOM 1261 N N . ALA A 1 156 ? -0.715 -2.137 1.390 1.00 78.94 156 ALA A N 1
ATOM 1262 C CA . ALA A 1 156 ? -1.851 -1.229 1.218 1.00 78.94 156 ALA A CA 1
ATOM 1263 C C . ALA A 1 156 ? -3.200 -1.874 1.602 1.00 78.94 156 ALA A C 1
ATOM 1265 O O . ALA A 1 156 ? -4.029 -1.237 2.257 1.00 78.94 156 ALA A O 1
ATOM 1266 N N . ARG A 1 157 ? -3.415 -3.156 1.261 1.00 85.56 157 ARG A N 1
ATOM 1267 C CA . ARG A 1 157 ? -4.616 -3.914 1.663 1.00 85.56 157 ARG A CA 1
ATOM 1268 C C . ARG A 1 157 ? -4.651 -4.154 3.170 1.00 85.56 157 ARG A C 1
ATOM 1270 O O . ARG A 1 157 ? -5.679 -3.918 3.807 1.00 85.56 157 ARG A O 1
ATOM 1277 N N . GLN A 1 158 ? -3.513 -4.538 3.748 1.00 84.81 158 GLN A N 1
ATOM 1278 C CA . GLN A 1 158 ? -3.370 -4.698 5.196 1.00 84.81 158 GLN A CA 1
ATOM 1279 C C . GLN A 1 158 ? -3.672 -3.394 5.941 1.00 84.81 158 GLN A C 1
ATOM 1281 O O . GLN A 1 158 ? -4.370 -3.415 6.956 1.00 84.81 158 GLN 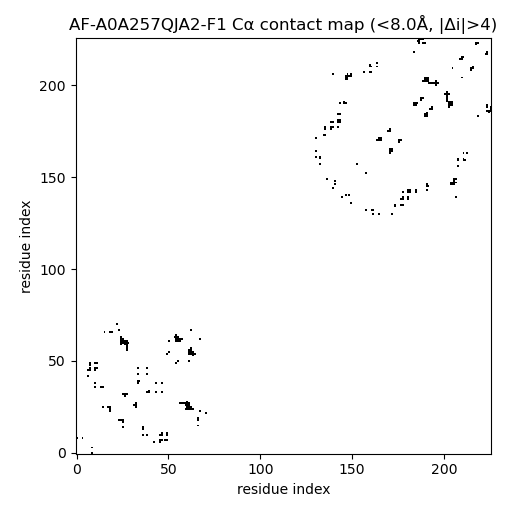A O 1
ATOM 1286 N N . GLN A 1 159 ? -3.181 -2.260 5.436 1.00 83.38 159 GLN A N 1
ATOM 1287 C CA . GLN A 1 159 ? -3.393 -0.949 6.040 1.00 83.38 159 GLN A CA 1
ATOM 1288 C C . GLN A 1 159 ? -4.851 -0.487 5.928 1.00 83.38 159 GLN A C 1
ATOM 1290 O O . GLN A 1 159 ? -5.392 0.043 6.901 1.00 83.38 159 GLN A O 1
ATOM 1295 N N . ALA A 1 160 ? -5.520 -0.737 4.797 1.00 86.94 160 ALA A N 1
ATOM 1296 C CA . ALA A 1 160 ? -6.944 -0.447 4.636 1.00 86.94 160 ALA A CA 1
ATOM 1297 C C . ALA A 1 160 ? -7.796 -1.209 5.668 1.00 86.94 160 ALA A C 1
ATOM 1299 O O . ALA A 1 160 ? -8.588 -0.590 6.385 1.00 86.94 160 ALA A O 1
ATOM 1300 N N . LEU A 1 161 ? -7.581 -2.524 5.812 1.00 91.81 161 LEU A N 1
ATOM 1301 C CA . LEU A 1 161 ? -8.306 -3.350 6.784 1.00 91.81 161 LEU A CA 1
ATOM 1302 C C . LEU A 1 161 ? -8.019 -2.926 8.234 1.00 91.81 161 LEU A C 1
ATOM 1304 O O . LEU A 1 161 ? -8.943 -2.691 9.011 1.00 91.81 161 LEU A O 1
ATOM 1308 N N . ARG A 1 162 ? -6.738 -2.743 8.573 1.00 91.69 162 ARG A N 1
ATOM 1309 C CA . ARG A 1 162 ? -6.267 -2.260 9.883 1.00 91.69 162 ARG A CA 1
ATOM 1310 C C . ARG A 1 162 ? -6.880 -0.906 10.256 1.00 91.69 162 ARG A C 1
ATOM 1312 O O . ARG A 1 162 ? -7.227 -0.688 11.412 1.00 91.69 162 ARG A O 1
ATOM 1319 N N . THR A 1 163 ? -7.082 -0.020 9.280 1.00 88.75 163 THR A N 1
ATOM 1320 C CA . THR A 1 163 ? -7.789 1.252 9.490 1.00 88.75 163 THR A CA 1
ATOM 1321 C C . THR A 1 163 ? -9.263 1.015 9.836 1.00 88.75 163 THR A C 1
ATOM 1323 O O . THR A 1 163 ? -9.739 1.559 10.830 1.00 88.75 163 THR A O 1
ATOM 1326 N N . ARG A 1 164 ? -9.984 0.164 9.083 1.00 94.25 164 ARG A N 1
ATOM 1327 C CA . ARG A 1 164 ? -11.392 -0.174 9.389 1.00 94.25 164 ARG A CA 1
ATOM 1328 C C . ARG A 1 164 ? -11.550 -0.800 10.786 1.00 94.25 164 ARG A C 1
ATOM 1330 O O . ARG A 1 164 ? -12.509 -0.460 11.477 1.00 94.25 164 ARG A O 1
ATOM 1337 N N . TRP A 1 165 ? -10.613 -1.670 11.183 1.00 93.56 165 TRP A N 1
ATOM 1338 C CA . TRP A 1 165 ? -10.527 -2.320 12.502 1.00 93.56 165 TRP A CA 1
ATOM 1339 C C . TRP A 1 165 ? -10.361 -1.299 13.637 1.00 93.56 165 TRP A C 1
ATOM 1341 O O . TRP A 1 165 ? -11.147 -1.281 14.581 1.00 93.56 165 TRP A O 1
ATOM 1351 N N . ARG A 1 166 ? -9.383 -0.390 13.525 1.00 90.06 166 ARG A N 1
ATOM 1352 C CA . ARG A 1 166 ? -9.090 0.612 14.567 1.00 90.06 166 ARG A CA 1
ATOM 1353 C C . ARG A 1 166 ? -10.171 1.684 14.733 1.00 90.06 166 ARG A C 1
ATOM 1355 O O . ARG A 1 166 ? -10.281 2.248 15.815 1.00 90.06 166 ARG A O 1
ATOM 1362 N N . GLU A 1 167 ? -10.961 1.973 13.697 1.00 88.25 167 GLU A N 1
ATOM 1363 C CA . GLU A 1 167 ? -11.940 3.077 13.700 1.00 88.25 167 GLU A CA 1
ATOM 1364 C C . GLU A 1 167 ? -13.031 2.993 14.781 1.00 88.25 167 GLU A C 1
ATOM 1366 O O . GLU A 1 167 ? -13.545 4.032 15.191 1.00 88.25 167 GLU A O 1
ATOM 1371 N N . LYS A 1 168 ? -13.422 1.791 15.225 1.00 89.06 168 LYS A N 1
ATOM 1372 C CA . LYS A 1 168 ? -14.420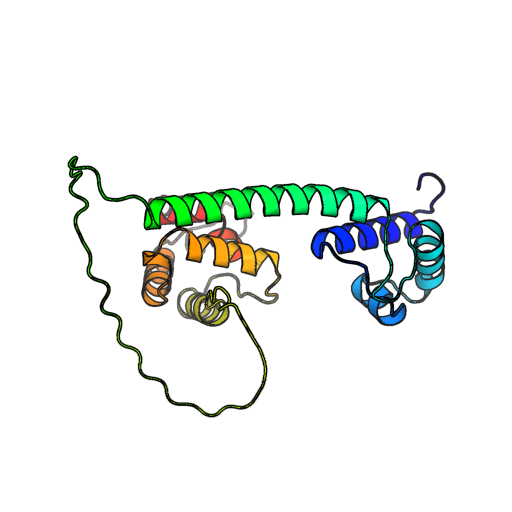 1.604 16.292 1.00 89.06 168 LYS A CA 1
ATOM 1373 C C . LYS A 1 168 ? -14.068 0.385 17.149 1.00 89.06 168 LYS A C 1
ATOM 1375 O O . LYS A 1 168 ? -13.776 -0.653 16.562 1.00 89.06 168 LYS A O 1
ATOM 1380 N N . PRO A 1 169 ? -14.191 0.441 18.491 1.00 85.06 169 PRO A N 1
ATOM 1381 C CA . PRO A 1 169 ? -13.976 -0.724 19.357 1.00 85.06 169 PRO A CA 1
ATOM 1382 C C . PRO A 1 169 ? -14.848 -1.931 18.983 1.00 85.06 169 PRO A C 1
ATOM 1384 O O . PRO A 1 169 ? -14.366 -3.054 18.980 1.00 85.06 169 PRO A O 1
ATOM 1387 N N . GLU A 1 170 ? -16.099 -1.694 18.576 1.00 89.56 170 GLU A N 1
ATOM 1388 C CA . GLU A 1 170 ? -17.044 -2.728 18.113 1.00 89.56 170 GLU A CA 1
ATOM 1389 C C . GLU A 1 170 ? -16.536 -3.536 16.911 1.00 89.56 170 GLU A C 1
ATOM 1391 O O . GLU A 1 170 ? -16.930 -4.680 16.738 1.00 89.56 170 GLU A O 1
ATOM 1396 N N . ARG A 1 171 ? -15.663 -2.955 16.077 1.00 91.19 171 ARG A N 1
ATOM 1397 C CA . ARG A 1 171 ? -15.080 -3.625 14.904 1.00 91.19 171 ARG A CA 1
ATOM 1398 C C . ARG A 1 171 ? -13.801 -4.388 15.230 1.00 91.19 171 ARG A C 1
ATOM 1400 O O . ARG A 1 171 ? -13.216 -4.975 14.322 1.00 91.19 171 ARG A O 1
ATOM 1407 N N . GLN A 1 172 ? -13.355 -4.366 16.485 1.00 91.44 172 GLN A N 1
ATOM 1408 C CA . GLN A 1 172 ? -12.195 -5.123 16.962 1.00 91.44 172 GLN A CA 1
ATOM 1409 C C . GLN A 1 172 ? -12.612 -6.516 17.462 1.00 91.44 172 GLN A C 1
ATOM 1411 O O . GLN A 1 172 ? -12.073 -7.041 18.432 1.00 91.44 172 GLN A O 1
ATOM 1416 N N . ASP A 1 173 ? -13.599 -7.095 16.779 1.00 88.50 173 ASP A N 1
ATOM 1417 C CA . ASP A 1 173 ? -14.250 -8.363 17.078 1.00 88.50 173 ASP A CA 1
ATOM 1418 C C . ASP A 1 173 ? -14.524 -9.111 15.764 1.00 88.50 173 ASP A C 1
ATOM 1420 O O . ASP A 1 173 ? -15.065 -8.546 14.811 1.00 88.50 173 ASP A O 1
ATOM 1424 N N . LEU A 1 174 ? -14.146 -10.388 15.703 1.00 89.25 174 LEU A N 1
ATOM 1425 C CA . LEU A 1 174 ? -14.352 -11.233 14.528 1.00 89.25 174 LEU A CA 1
ATOM 1426 C C . LEU A 1 174 ? -15.835 -11.542 14.284 1.00 89.25 174 LEU A C 1
ATOM 1428 O O . LEU A 1 174 ? -16.232 -11.652 13.121 1.00 89.25 174 LEU A O 1
ATOM 1432 N N . ASP A 1 175 ? -16.664 -11.622 15.329 1.00 91.44 175 ASP A N 1
ATOM 1433 C CA . ASP A 1 175 ? -18.104 -11.827 15.154 1.00 91.44 175 ASP A CA 1
ATOM 1434 C C . ASP A 1 175 ? -18.773 -10.585 14.548 1.00 91.44 175 ASP A C 1
ATOM 1436 O O . ASP A 1 175 ? -19.655 -10.722 13.695 1.00 91.44 175 ASP A O 1
ATOM 1440 N N . TRP A 1 176 ? -18.304 -9.370 14.860 1.00 96.06 176 TRP A N 1
ATOM 1441 C CA . TRP A 1 176 ? -18.710 -8.162 14.132 1.00 96.06 176 TRP A CA 1
ATOM 1442 C C . TRP A 1 176 ? -18.410 -8.267 12.628 1.00 96.06 176 TRP A C 1
ATOM 1444 O O . TRP A 1 176 ? -19.299 -8.030 11.809 1.00 96.06 176 TRP A O 1
ATOM 1454 N N . TRP A 1 177 ? -17.195 -8.679 12.240 1.00 95.69 177 TRP A N 1
ATOM 1455 C CA . TRP A 1 177 ? -16.827 -8.839 10.822 1.00 95.69 177 TRP A CA 1
ATOM 1456 C C . TRP A 1 177 ? -17.632 -9.937 10.126 1.00 95.69 177 TRP A C 1
ATOM 1458 O O . TRP A 1 177 ? -18.097 -9.740 9.004 1.00 95.69 177 TRP A O 1
ATOM 1468 N N . LYS A 1 178 ? -17.866 -11.063 10.802 1.00 94.12 178 LYS A N 1
ATOM 1469 C CA . LYS A 1 178 ? -18.717 -12.154 10.317 1.00 94.12 178 LYS A CA 1
ATOM 1470 C C . LYS A 1 178 ? -20.158 -11.693 10.079 1.00 94.12 178 LYS A C 1
ATOM 1472 O O . LYS A 1 178 ? -20.727 -11.991 9.031 1.00 94.12 178 LYS A O 1
ATOM 1477 N N . ASN A 1 179 ? -20.728 -10.925 11.008 1.00 91.25 179 ASN A N 1
ATOM 1478 C CA . ASN A 1 179 ? -22.060 -10.336 10.863 1.00 91.25 179 ASN A CA 1
ATOM 1479 C C . ASN A 1 179 ? -22.106 -9.289 9.738 1.00 91.25 179 ASN A C 1
ATOM 1481 O O . ASN A 1 179 ? -23.053 -9.280 8.954 1.00 91.25 179 ASN A O 1
ATOM 1485 N N . PHE A 1 180 ? -21.071 -8.456 9.603 1.00 95.88 180 PHE A N 1
ATOM 1486 C CA . PHE A 1 180 ? -20.945 -7.477 8.520 1.00 95.88 180 PHE A CA 1
ATOM 1487 C C . PHE A 1 180 ? -20.860 -8.144 7.138 1.00 95.88 180 PHE A C 1
ATOM 1489 O O . PHE A 1 180 ? -21.578 -7.749 6.221 1.00 95.88 180 PHE A O 1
ATOM 1496 N N . PHE A 1 181 ? -20.060 -9.201 6.976 1.00 96.44 181 PHE A N 1
ATOM 1497 C CA . PHE A 1 181 ? -20.019 -9.945 5.715 1.00 96.44 181 PHE A CA 1
ATOM 1498 C C . PHE A 1 181 ? -21.310 -10.737 5.459 1.00 96.44 181 PHE A C 1
ATOM 1500 O O . PHE A 1 181 ? -21.791 -10.760 4.329 1.00 96.44 181 PHE A O 1
ATOM 1507 N N . GLY A 1 182 ? -21.932 -11.312 6.494 1.00 94.31 182 GLY A N 1
ATOM 1508 C CA . GLY A 1 182 ? -23.255 -11.942 6.394 1.00 94.31 182 GLY A CA 1
ATOM 1509 C C . GLY A 1 182 ? -24.379 -10.957 6.040 1.00 94.31 182 GLY A C 1
ATOM 1510 O O . GLY A 1 182 ? -25.370 -11.340 5.423 1.00 94.31 182 GLY A O 1
ATOM 1511 N N . TYR A 1 183 ? -24.221 -9.677 6.376 1.00 93.44 183 TYR A N 1
ATOM 1512 C CA . TYR A 1 183 ? -25.078 -8.596 5.902 1.00 93.44 183 TYR A CA 1
ATOM 1513 C C . TYR A 1 183 ? -24.802 -8.270 4.422 1.00 93.44 183 TYR A C 1
ATOM 1515 O O . TYR A 1 183 ? -25.733 -8.290 3.619 1.00 93.44 183 TYR A O 1
ATOM 1523 N N . VAL A 1 184 ? -23.532 -8.104 4.025 1.00 94.56 184 VAL A N 1
ATOM 1524 C CA . VAL A 1 184 ? -23.124 -7.922 2.613 1.00 94.56 184 VAL A CA 1
ATOM 1525 C C . VAL A 1 184 ? -23.630 -9.058 1.711 1.00 94.56 184 VAL A C 1
ATOM 1527 O O . VAL A 1 184 ? -24.064 -8.797 0.590 1.00 94.56 184 VAL A O 1
ATOM 1530 N N . GLN A 1 185 ? -23.638 -10.302 2.204 1.00 94.56 185 GLN A N 1
ATOM 1531 C CA . GLN A 1 185 ? -24.085 -11.494 1.471 1.00 94.56 185 GLN A CA 1
ATOM 1532 C C . GLN A 1 185 ? -25.543 -11.390 0.977 1.00 94.56 185 GLN A C 1
ATOM 1534 O O . GLN A 1 185 ? -25.901 -11.977 -0.052 1.00 94.56 185 GLN A O 1
ATOM 1539 N N . LYS A 1 186 ? -26.384 -10.632 1.693 1.00 92.25 186 LYS A N 1
ATOM 1540 C CA . LYS A 1 186 ? -27.806 -10.443 1.368 1.00 92.25 186 LYS A CA 1
ATOM 1541 C C . LYS A 1 186 ? -28.017 -9.551 0.147 1.00 92.25 186 LYS A C 1
ATOM 1543 O O . LYS A 1 186 ? -28.976 -9.771 -0.576 1.00 92.25 186 LYS A O 1
ATOM 1548 N N . SER A 1 187 ? -27.111 -8.609 -0.123 1.00 92.88 187 SER A N 1
ATOM 1549 C CA . SER A 1 187 ? -27.222 -7.702 -1.270 1.00 92.88 187 SER A CA 1
ATOM 1550 C C . SER A 1 187 ? -26.977 -8.435 -2.589 1.00 92.88 187 SER A C 1
ATOM 1552 O O . SER A 1 187 ? -25.886 -8.968 -2.828 1.00 92.88 187 SER A O 1
ATOM 1554 N N . ASP A 1 188 ? -27.969 -8.415 -3.480 1.00 90.62 188 ASP A N 1
ATOM 1555 C CA . ASP A 1 188 ? -27.845 -8.998 -4.818 1.00 90.62 188 ASP A CA 1
ATOM 1556 C C . ASP A 1 188 ? -26.850 -8.232 -5.689 1.00 90.62 188 ASP A C 1
ATOM 1558 O O . ASP A 1 188 ? -26.126 -8.845 -6.479 1.00 90.62 188 ASP A O 1
ATOM 1562 N N . PHE A 1 189 ? -26.747 -6.912 -5.512 1.00 91.31 189 PHE A N 1
ATOM 1563 C CA . PHE A 1 189 ? -25.788 -6.100 -6.255 1.00 91.31 189 PHE A CA 1
ATOM 1564 C C . PHE A 1 189 ? -24.349 -6.406 -5.831 1.00 91.31 189 PHE A C 1
ATOM 1566 O O . PHE A 1 189 ? -23.508 -6.705 -6.680 1.00 91.31 189 PHE A O 1
ATOM 1573 N N . LEU A 1 190 ? -24.060 -6.386 -4.522 1.00 92.25 190 LEU A N 1
ATOM 1574 C CA . LEU A 1 190 ? -22.703 -6.633 -4.016 1.00 92.25 190 LEU A CA 1
ATOM 1575 C C . LEU A 1 190 ? -22.241 -8.072 -4.280 1.00 92.25 190 LEU A C 1
ATOM 1577 O O . LEU A 1 190 ? -21.052 -8.303 -4.480 1.00 92.25 190 LEU A O 1
ATOM 1581 N N . CYS A 1 191 ? -23.169 -9.029 -4.340 1.00 90.94 191 CYS A N 1
ATOM 1582 C CA . CYS A 1 191 ? -22.871 -10.419 -4.681 1.00 90.94 191 CYS A CA 1
ATOM 1583 C C . CYS A 1 191 ? -22.921 -10.729 -6.190 1.00 90.94 191 CYS A C 1
ATOM 1585 O O . CYS A 1 191 ? -22.849 -11.900 -6.562 1.00 90.94 191 CYS A O 1
ATOM 1587 N N . GLY A 1 192 ? -23.070 -9.722 -7.061 1.00 86.00 192 GLY A N 1
ATOM 1588 C CA . GLY A 1 192 ? -23.070 -9.901 -8.519 1.00 86.00 192 GLY A CA 1
ATOM 1589 C C . GLY A 1 192 ? -24.269 -10.682 -9.078 1.00 86.00 192 GLY A C 1
ATOM 1590 O O . GLY A 1 192 ? -24.206 -11.159 -10.210 1.00 86.00 192 GLY A O 1
ATOM 1591 N N . ARG A 1 193 ? -25.349 -10.822 -8.295 1.00 87.12 193 ARG A N 1
ATOM 1592 C CA . ARG A 1 193 ? -26.596 -11.514 -8.667 1.00 87.12 193 ARG A CA 1
ATOM 1593 C C . ARG A 1 193 ? -27.557 -10.607 -9.443 1.00 87.12 193 ARG A C 1
ATOM 1595 O O . ARG A 1 193 ? -28.346 -11.106 -10.242 1.00 87.12 193 ARG A O 1
ATOM 1602 N N . SER A 1 194 ? -27.472 -9.287 -9.261 1.00 86.25 194 SER A N 1
ATOM 1603 C CA . SER A 1 194 ? -28.236 -8.323 -10.065 1.00 86.25 194 SER A CA 1
ATOM 1604 C C . SER A 1 194 ? -27.839 -8.368 -11.552 1.00 86.25 194 SER A C 1
ATOM 1606 O O . SER A 1 194 ? -26.652 -8.496 -11.867 1.00 86.25 194 SER A O 1
ATOM 1608 N N . PRO A 1 195 ? -28.794 -8.208 -12.491 1.00 81.25 195 PRO A N 1
ATOM 1609 C CA . PRO A 1 195 ? -28.507 -8.247 -13.921 1.00 81.25 195 PRO A CA 1
ATOM 1610 C C . PRO A 1 195 ? -27.569 -7.108 -14.338 1.00 81.25 195 PRO A C 1
ATOM 1612 O O . PRO A 1 195 ? -27.806 -5.935 -14.048 1.00 81.25 195 PRO A O 1
ATOM 1615 N N . ALA A 1 196 ? -26.503 -7.455 -15.059 1.00 81.25 196 ALA A N 1
ATOM 1616 C CA . ALA A 1 196 ? -25.584 -6.474 -15.619 1.00 81.25 196 ALA A CA 1
ATOM 1617 C C . ALA A 1 196 ? -26.214 -5.726 -16.807 1.00 81.25 196 ALA A C 1
ATOM 1619 O O . ALA A 1 196 ? -26.967 -6.296 -17.597 1.00 81.25 196 ALA A O 1
ATOM 1620 N N . MET A 1 197 ? -25.840 -4.455 -16.974 1.00 81.56 197 MET A N 1
ATOM 1621 C CA . MET A 1 197 ? -26.166 -3.674 -18.173 1.00 81.56 197 MET A CA 1
ATOM 1622 C C . MET A 1 197 ? -25.661 -4.390 -19.443 1.00 81.56 197 MET A C 1
ATOM 1624 O O . MET A 1 197 ? -24.559 -4.949 -19.410 1.00 81.56 197 MET A O 1
ATOM 1628 N N . PRO A 1 198 ? -26.386 -4.337 -20.579 1.00 85.94 198 PRO A N 1
ATOM 1629 C CA . PRO A 1 198 ? -25.946 -4.954 -21.830 1.00 85.94 198 PRO A CA 1
ATOM 1630 C C . PRO A 1 198 ? -24.507 -4.562 -22.205 1.00 85.94 198 PRO A C 1
ATOM 1632 O O . PRO A 1 198 ? -24.154 -3.383 -22.241 1.00 85.94 198 PRO A O 1
ATOM 1635 N N . GLY A 1 199 ? -23.655 -5.562 -22.453 1.00 86.94 199 GLY A N 1
ATOM 1636 C CA . GLY A 1 199 ? -22.234 -5.361 -22.767 1.00 86.94 199 GLY A CA 1
ATOM 1637 C C . GLY A 1 199 ? -21.320 -5.051 -21.569 1.00 86.94 199 GLY A C 1
ATOM 1638 O O . GLY A 1 199 ? -20.132 -4.792 -21.766 1.00 86.94 199 GLY A O 1
ATOM 1639 N N . ARG A 1 200 ? -21.820 -5.085 -20.326 1.00 82.88 200 ARG A N 1
ATOM 1640 C CA . ARG A 1 200 ? -21.012 -4.980 -19.098 1.00 82.88 200 ARG A CA 1
ATOM 1641 C C . ARG A 1 200 ? -20.982 -6.314 -18.351 1.00 82.88 200 ARG A C 1
ATOM 1643 O O . ARG A 1 200 ? -21.906 -7.115 -18.443 1.00 82.88 200 ARG A O 1
ATOM 1650 N N . LYS A 1 201 ? -19.903 -6.553 -17.602 1.00 82.56 201 LYS A N 1
ATOM 1651 C CA . LYS A 1 201 ? -19.832 -7.670 -16.647 1.00 82.56 201 LYS A CA 1
ATOM 1652 C C . LYS A 1 201 ? -20.631 -7.322 -15.378 1.00 82.56 201 LYS A C 1
ATOM 1654 O O . LYS A 1 201 ? -20.720 -6.132 -15.063 1.00 82.56 201 LYS A O 1
ATOM 1659 N N . PRO A 1 202 ? -21.170 -8.317 -14.648 1.00 85.81 202 PRO A N 1
ATOM 1660 C CA . PRO A 1 202 ? -21.691 -8.115 -13.297 1.00 85.81 202 PRO A CA 1
ATOM 1661 C C . PRO A 1 202 ? -20.648 -7.480 -12.372 1.00 85.81 202 PRO A C 1
ATOM 1663 O O . PRO A 1 202 ? -19.442 -7.572 -12.623 1.00 85.81 202 PRO A O 1
ATOM 1666 N N . PHE A 1 203 ? -21.115 -6.835 -11.303 1.00 89.44 203 PHE A N 1
ATOM 1667 C CA . PHE A 1 203 ? -20.232 -6.311 -10.266 1.00 89.44 203 PHE A CA 1
ATOM 1668 C C . PHE A 1 203 ? -19.527 -7.465 -9.537 1.00 89.44 203 PHE A C 1
ATOM 1670 O O . PHE A 1 203 ? -20.153 -8.462 -9.187 1.00 89.44 203 PHE A O 1
ATOM 1677 N N . GLU A 1 204 ? -18.221 -7.324 -9.314 1.00 87.38 204 GLU A N 1
ATOM 1678 C CA . GLU A 1 204 ? -17.386 -8.308 -8.623 1.00 87.38 204 GLU A CA 1
ATOM 1679 C C . GLU A 1 204 ? -16.781 -7.630 -7.387 1.00 87.38 204 GLU A C 1
ATOM 1681 O O . GLU A 1 204 ? -15.825 -6.856 -7.491 1.00 87.38 204 GLU A O 1
ATOM 1686 N N . LEU A 1 205 ? -17.367 -7.878 -6.213 1.00 92.06 205 LEU A N 1
ATOM 1687 C CA . LEU A 1 205 ? -16.900 -7.311 -4.948 1.00 92.06 205 LEU A CA 1
ATOM 1688 C C . LEU A 1 205 ? -15.481 -7.793 -4.617 1.00 92.06 205 LEU A C 1
ATOM 1690 O O . LEU A 1 205 ? -15.205 -8.986 -4.693 1.00 92.06 205 LEU A O 1
ATOM 1694 N N . SER A 1 206 ? -14.610 -6.897 -4.148 1.00 92.50 206 SER A N 1
ATOM 1695 C CA . SER A 1 206 ? -13.319 -7.247 -3.539 1.00 92.50 206 SER A CA 1
ATOM 1696 C C . SER A 1 206 ? -13.202 -6.673 -2.125 1.00 92.50 206 SER A C 1
ATOM 1698 O O . SER A 1 206 ? -13.761 -5.613 -1.831 1.00 92.50 206 SER A O 1
ATOM 1700 N N . LEU A 1 207 ? -12.443 -7.336 -1.244 1.00 92.06 207 LEU A N 1
ATOM 1701 C CA . LEU A 1 207 ? -12.215 -6.834 0.118 1.00 92.06 207 LEU A CA 1
ATOM 1702 C C . LEU A 1 207 ? -11.504 -5.468 0.121 1.00 92.06 207 LEU A C 1
ATOM 1704 O O . LEU A 1 207 ? -11.799 -4.627 0.962 1.00 92.06 207 LEU A O 1
ATOM 1708 N N . ASP A 1 208 ? -10.622 -5.198 -0.849 1.00 89.44 208 ASP A N 1
ATOM 1709 C CA . ASP A 1 208 ? -9.974 -3.886 -0.977 1.00 89.44 208 ASP A CA 1
ATOM 1710 C C . ASP A 1 208 ? -10.944 -2.773 -1.404 1.00 89.44 208 ASP A C 1
ATOM 1712 O O . ASP A 1 208 ? -10.808 -1.645 -0.934 1.00 89.44 208 ASP A O 1
ATOM 1716 N N . TRP A 1 209 ? -11.956 -3.077 -2.227 1.00 94.25 209 TRP A N 1
ATOM 1717 C CA . TRP A 1 209 ? -13.039 -2.139 -2.520 1.00 94.25 209 TRP A CA 1
ATOM 1718 C C . TRP A 1 209 ? -13.906 -1.917 -1.279 1.00 94.25 209 TRP A C 1
ATOM 1720 O O . TRP A 1 209 ? -14.212 -0.769 -0.958 1.00 94.25 209 TRP A O 1
ATOM 1730 N N . LEU A 1 210 ? -14.244 -2.991 -0.558 1.00 94.38 210 LEU A N 1
ATOM 1731 C CA . LEU A 1 210 ? -15.087 -2.954 0.638 1.00 94.38 210 LEU A CA 1
ATOM 1732 C C . LEU A 1 210 ? -14.437 -2.168 1.785 1.00 94.38 210 LEU A C 1
ATOM 1734 O O . LEU A 1 210 ? -15.115 -1.399 2.455 1.00 94.38 210 LEU A O 1
ATOM 1738 N N . CYS A 1 211 ? -13.122 -2.301 1.992 1.00 93.56 211 CYS A N 1
ATOM 1739 C CA . CYS A 1 211 ? -12.388 -1.608 3.056 1.00 93.56 211 CYS A CA 1
ATOM 1740 C C . CYS A 1 211 ? -12.079 -0.123 2.776 1.00 93.56 211 CYS A C 1
ATOM 1742 O O . CYS A 1 211 ? -11.518 0.543 3.652 1.00 93.56 211 CYS A O 1
ATOM 1744 N N . LYS A 1 212 ? -12.437 0.429 1.606 1.00 90.62 212 LYS A N 1
ATOM 1745 C CA . LYS A 1 212 ? -12.395 1.887 1.374 1.00 90.62 212 LYS A CA 1
ATOM 1746 C C . LYS A 1 212 ? -13.452 2.564 2.240 1.00 90.62 212 LYS A C 1
ATOM 1748 O O . LYS A 1 212 ? -14.592 2.113 2.261 1.00 90.62 212 LYS A O 1
ATOM 1753 N N . SER A 1 213 ? -13.095 3.656 2.916 1.00 87.12 213 SER A N 1
ATOM 1754 C CA . SER A 1 213 ? -13.977 4.354 3.867 1.00 87.12 213 SER A CA 1
ATOM 1755 C C . SER A 1 213 ? -15.353 4.682 3.286 1.00 87.12 213 SER A C 1
ATOM 1757 O O . SER A 1 213 ? -16.360 4.317 3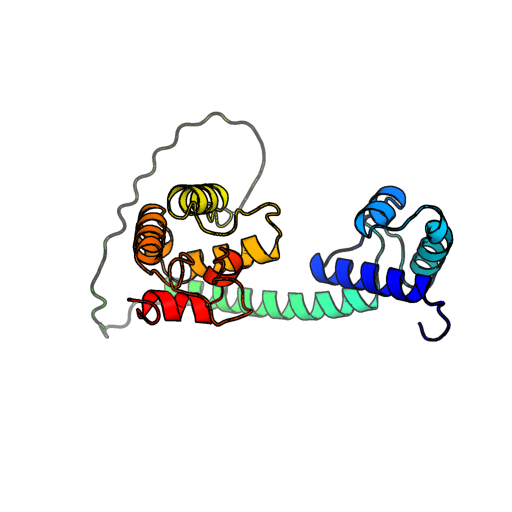.881 1.00 87.12 213 SER A O 1
ATOM 1759 N N . GLU A 1 214 ? -15.388 5.293 2.102 1.00 92.44 214 GLU A N 1
ATOM 1760 C CA . GLU A 1 214 ? -16.618 5.654 1.388 1.00 92.44 214 GLU A CA 1
ATOM 1761 C C . GLU A 1 214 ? -17.539 4.444 1.146 1.00 92.44 214 GLU A C 1
ATOM 1763 O O . GLU A 1 214 ? -18.728 4.494 1.448 1.00 92.44 214 GLU A O 1
ATOM 1768 N N . ASN A 1 215 ? -16.988 3.336 0.644 1.00 93.50 215 ASN A N 1
ATOM 1769 C CA . ASN A 1 215 ? -17.758 2.128 0.342 1.00 93.50 215 ASN A CA 1
ATOM 1770 C C . ASN A 1 215 ? -18.210 1.412 1.617 1.00 93.50 215 ASN A C 1
ATOM 1772 O O . ASN A 1 215 ? -19.346 0.959 1.702 1.00 93.50 215 ASN A O 1
ATOM 1776 N N . PHE A 1 216 ? -17.336 1.343 2.623 1.00 94.00 216 PHE A N 1
ATOM 1777 C CA . PHE A 1 216 ? -17.630 0.735 3.917 1.00 94.00 216 PHE A CA 1
ATOM 1778 C C . PHE A 1 216 ? -18.787 1.454 4.625 1.00 94.00 216 PHE A C 1
ATOM 1780 O O . PHE A 1 216 ? -19.656 0.804 5.200 1.00 94.00 216 PHE A O 1
ATOM 1787 N N . VAL A 1 217 ? -18.820 2.790 4.548 1.00 91.38 217 VAL A N 1
ATOM 1788 C CA . VAL A 1 217 ? -19.927 3.612 5.054 1.00 91.38 217 VAL A CA 1
ATOM 1789 C C . VAL A 1 217 ? -21.200 3.368 4.243 1.00 91.38 217 VAL A C 1
ATOM 1791 O O . VAL A 1 217 ? -22.201 2.990 4.837 1.00 91.38 217 VAL A O 1
ATOM 1794 N N . LYS A 1 218 ? -21.152 3.440 2.904 1.00 91.81 218 LYS A N 1
ATOM 1795 C CA . LYS A 1 218 ? -22.312 3.154 2.032 1.00 91.81 218 LYS A CA 1
ATOM 1796 C C . LYS A 1 218 ? -22.948 1.785 2.293 1.00 91.81 218 LYS A C 1
ATOM 1798 O O . LYS A 1 218 ? -24.167 1.661 2.263 1.00 91.81 218 LYS A O 1
ATOM 1803 N N . VAL A 1 219 ? -22.134 0.760 2.553 1.00 93.38 219 VAL A N 1
ATOM 1804 C CA . VAL A 1 219 ? -22.625 -0.570 2.940 1.00 93.38 219 VAL A CA 1
ATOM 1805 C C . VAL A 1 219 ? -23.296 -0.522 4.314 1.00 93.38 219 VAL A C 1
ATOM 1807 O O . VAL A 1 219 ? -24.415 -0.996 4.434 1.00 93.38 219 VAL A O 1
ATOM 1810 N N . LEU A 1 220 ? -22.667 0.073 5.335 1.00 91.06 220 LEU A N 1
ATOM 1811 C CA . LEU A 1 220 ? -23.268 0.193 6.675 1.00 91.06 220 LEU A CA 1
ATOM 1812 C C . LEU A 1 220 ? -24.550 1.046 6.716 1.00 91.06 220 LEU A C 1
ATOM 1814 O O . LEU A 1 220 ? -25.369 0.854 7.607 1.00 91.06 220 LEU A O 1
ATOM 1818 N N . GLU A 1 221 ? -24.709 1.982 5.782 1.00 91.81 221 GLU A N 1
ATOM 1819 C CA . GLU A 1 221 ? -25.887 2.847 5.632 1.00 91.81 221 GLU A CA 1
ATOM 1820 C C . GLU A 1 221 ? -26.995 2.223 4.760 1.00 91.81 221 GLU A C 1
ATOM 1822 O O . GLU A 1 221 ? -28.001 2.875 4.490 1.00 91.81 221 GLU A O 1
ATOM 1827 N N . GLY A 1 222 ? -26.830 0.977 4.303 1.00 90.56 222 GLY A N 1
ATOM 1828 C CA . GLY A 1 222 ? -27.849 0.264 3.531 1.00 90.56 222 GLY A CA 1
ATOM 1829 C C . GLY A 1 222 ? -28.016 0.719 2.081 1.00 90.56 222 GLY A C 1
ATOM 1830 O O . GLY A 1 222 ? -28.988 0.344 1.432 1.00 90.56 222 GLY A O 1
ATOM 1831 N N . ALA A 1 223 ? -27.051 1.450 1.509 1.00 88.44 223 ALA A N 1
ATOM 1832 C CA . ALA A 1 223 ? -27.122 1.954 0.128 1.00 88.44 223 ALA A CA 1
ATOM 1833 C C . ALA A 1 223 ? -27.151 0.855 -0.962 1.00 88.44 223 ALA A C 1
ATOM 1835 O O . ALA A 1 223 ? -27.272 1.165 -2.148 1.00 88.44 223 ALA A O 1
ATOM 1836 N N . TYR A 1 224 ? -27.010 -0.413 -0.567 1.00 87.56 224 TYR A N 1
ATOM 1837 C CA . TYR A 1 224 ? -27.072 -1.596 -1.427 1.00 87.56 224 TYR A CA 1
ATOM 1838 C C . TYR A 1 224 ? -28.040 -2.669 -0.894 1.00 87.56 224 TYR A C 1
ATOM 1840 O O . TYR A 1 224 ? -27.937 -3.829 -1.300 1.00 87.56 224 TYR A O 1
ATOM 1848 N N . GLU A 1 225 ? -28.952 -2.318 0.018 1.00 83.81 225 GLU A N 1
ATOM 1849 C CA . GLU A 1 225 ? -30.097 -3.176 0.342 1.00 83.81 225 GLU A CA 1
ATOM 1850 C C . GLU A 1 225 ? -31.045 -3.238 -0.865 1.00 83.81 225 GLU A C 1
ATOM 1852 O O . GLU A 1 225 ? -31.371 -2.214 -1.470 1.00 83.81 225 GLU A O 1
ATOM 1857 N N . SER A 1 226 ? -31.433 -4.457 -1.243 1.00 63.75 226 SER A N 1
ATOM 1858 C CA . SER A 1 226 ? -32.223 -4.789 -2.435 1.00 63.75 226 SER A CA 1
ATOM 1859 C C . SER A 1 226 ? -33.087 -6.011 -2.160 1.00 63.75 226 SER A C 1
ATOM 1861 O O . SER A 1 226 ? -32.464 -7.005 -1.718 1.00 63.75 226 SER A O 1
#

Mean predicted aligned error: 17.46 Å

pLDDT: mean 81.35, std 18.42, range [26.3, 98.12]